Protein AF-A0A9D1LRJ9-F1 (afdb_monomer_lite)

Organism: NCBI:txid2840814

Secondary structure (DSSP, 8-state):
--------TT-TT--HHHHHHHHHHHH--SEEEEETTEEEEE--STTHHHHHHHHTT---TT-EEEEEEE-HHHHHHHHHHT-SEEEEEEEEHHHHHHHHHTT-EEEEEEEES-EEPTTSSSB-HHHHHTTT---HHHHHHHHHHHHHHHHHHHHHTT--S--------------------------------------------EE-SS-EE---

InterPro domains:
  IPR015067 Protein of unknown function DUF1893, TM1506-like [PF08973] (22-144)
  IPR016193 Cytidine deaminase-like [SSF53927] (19-144)
  IPR037081 Hypothetical protein TM1506 [G3DSA:3.40.140.30] (3-150)

pLDDT: mean 75.87, std 25.18, range [27.84, 98.38]

Radius of gyration: 22.66 Å; chains: 1; bounding box: 78×52×38 Å

Structure (mmCIF, N/CA/C/O backbone):
data_AF-A0A9D1LRJ9-F1
#
_entry.id   AF-A0A9D1LRJ9-F1
#
loop_
_atom_site.group_PDB
_atom_site.id
_atom_site.type_symbol
_atom_site.label_atom_id
_atom_site.label_alt_id
_atom_site.label_comp_id
_atom_site.label_asym_id
_atom_site.label_entity_id
_atom_site.label_seq_id
_atom_site.pdbx_PDB_ins_code
_atom_site.Cartn_x
_atom_site.Cartn_y
_atom_site.Cartn_z
_atom_site.occupancy
_atom_site.B_iso_or_equiv
_atom_site.auth_seq_id
_atom_site.auth_comp_id
_atom_site.auth_asym_id
_atom_site.auth_atom_id
_atom_site.pdbx_PDB_model_num
ATOM 1 N N . MET A 1 1 ? 27.558 23.851 1.249 1.00 35.62 1 MET A N 1
ATOM 2 C CA . MET A 1 1 ? 26.722 23.858 0.032 1.00 35.62 1 MET A CA 1
ATOM 3 C C . MET A 1 1 ? 26.212 22.444 -0.170 1.00 35.62 1 MET A C 1
ATOM 5 O O . MET A 1 1 ? 27.028 21.555 -0.372 1.00 35.62 1 MET A O 1
ATOM 9 N N . ALA A 1 2 ? 24.913 22.205 0.025 1.00 38.75 2 ALA A N 1
ATOM 10 C CA . ALA A 1 2 ? 24.330 20.884 -0.187 1.00 38.75 2 ALA A CA 1
ATOM 11 C C . ALA A 1 2 ? 24.296 20.622 -1.694 1.00 38.75 2 ALA A C 1
ATOM 13 O O . ALA A 1 2 ? 23.591 21.303 -2.435 1.00 38.75 2 ALA A O 1
ATOM 14 N N . ASN A 1 3 ? 25.126 19.689 -2.146 1.00 36.91 3 ASN A N 1
ATOM 15 C CA . ASN A 1 3 ? 25.170 19.268 -3.532 1.00 36.91 3 ASN A CA 1
ATOM 16 C C . ASN A 1 3 ? 23.943 18.378 -3.772 1.00 36.91 3 ASN A C 1
ATOM 18 O O . ASN A 1 3 ? 23.995 17.166 -3.577 1.00 36.91 3 ASN A O 1
ATOM 22 N N . THR A 1 4 ? 22.800 18.984 -4.090 1.00 45.00 4 THR A N 1
ATOM 23 C CA . THR A 1 4 ? 21.597 18.239 -4.460 1.00 45.00 4 THR A CA 1
ATOM 24 C C . THR A 1 4 ? 21.812 17.698 -5.866 1.00 45.00 4 THR A C 1
ATOM 26 O O . THR A 1 4 ? 21.449 18.332 -6.855 1.00 45.00 4 THR A O 1
ATOM 29 N N . VAL A 1 5 ? 22.431 16.522 -5.962 1.00 46.78 5 VAL A N 1
ATOM 30 C CA . VAL A 1 5 ? 22.299 15.680 -7.151 1.00 46.78 5 VAL A CA 1
ATOM 31 C C . VAL A 1 5 ? 20.802 15.481 -7.364 1.00 46.78 5 VAL A C 1
ATOM 33 O O . VAL A 1 5 ? 20.134 14.778 -6.607 1.00 46.78 5 VAL A O 1
ATOM 36 N N . LYS A 1 6 ? 20.238 16.176 -8.355 1.00 50.69 6 LYS A N 1
ATOM 37 C CA . LYS A 1 6 ? 18.931 15.829 -8.898 1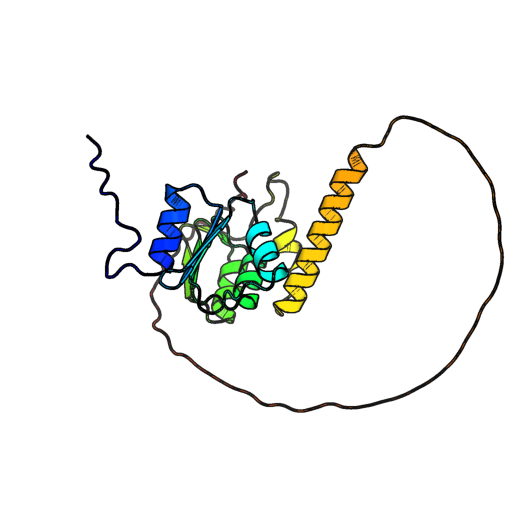.00 50.69 6 LYS A CA 1
ATOM 38 C C . LYS A 1 6 ? 19.120 14.460 -9.540 1.00 50.69 6 LYS A C 1
ATOM 40 O O . LYS A 1 6 ? 19.549 14.386 -10.684 1.00 50.69 6 LYS A O 1
ATOM 45 N N . GLU A 1 7 ? 18.906 13.390 -8.774 1.00 59.12 7 GLU A N 1
ATOM 46 C CA . GLU A 1 7 ? 18.765 12.061 -9.361 1.00 59.12 7 GLU A CA 1
ATOM 47 C C . GLU A 1 7 ? 17.649 12.157 -10.398 1.00 59.12 7 GLU A C 1
ATOM 49 O O . GLU A 1 7 ? 16.508 12.482 -10.062 1.00 59.12 7 GLU A O 1
ATOM 54 N N . ASP A 1 8 ? 18.021 11.968 -11.659 1.00 62.31 8 ASP A N 1
ATOM 55 C CA . ASP A 1 8 ? 17.083 11.870 -12.759 1.00 62.31 8 ASP A CA 1
ATOM 56 C C . ASP A 1 8 ? 16.221 10.628 -12.516 1.00 62.31 8 ASP A C 1
ATOM 58 O O . ASP A 1 8 ? 16.710 9.496 -12.507 1.00 62.31 8 ASP A O 1
ATOM 62 N N . LEU A 1 9 ? 14.931 10.850 -12.268 1.00 63.53 9 LEU A N 1
ATOM 63 C CA . LEU A 1 9 ? 13.958 9.794 -12.002 1.00 63.53 9 LEU A CA 1
ATOM 64 C C . LEU A 1 9 ? 13.763 8.871 -13.218 1.00 63.53 9 LEU A C 1
ATOM 66 O O . LEU A 1 9 ? 13.179 7.802 -13.078 1.00 63.53 9 LEU A O 1
ATOM 70 N N . SER A 1 10 ? 14.287 9.239 -14.389 1.00 62.22 10 SER A N 1
ATOM 71 C CA . SER A 1 10 ? 14.317 8.430 -15.611 1.00 62.22 10 SER A CA 1
ATOM 72 C C . SER A 1 10 ? 15.696 7.830 -15.935 1.00 62.22 10 SER A C 1
ATOM 74 O O . SER A 1 10 ? 15.877 7.248 -17.004 1.00 62.22 10 SER A O 1
ATOM 76 N N . ALA A 1 11 ? 16.665 7.905 -15.012 1.00 62.41 11 ALA A N 1
ATOM 77 C CA . ALA A 1 11 ? 18.017 7.400 -15.241 1.00 62.41 11 ALA A CA 1
ATOM 78 C C . ALA A 1 11 ? 18.053 5.881 -15.539 1.00 62.41 11 ALA A C 1
ATOM 80 O O . ALA A 1 11 ? 17.357 5.095 -14.878 1.00 62.41 11 ALA A O 1
ATOM 81 N N . PRO A 1 12 ? 18.910 5.431 -16.480 1.00 62.75 12 PRO A N 1
ATOM 82 C CA . PRO A 1 12 ? 19.076 4.013 -16.783 1.00 62.75 12 PRO A CA 1
ATOM 83 C C . PRO A 1 12 ? 19.549 3.241 -15.541 1.00 62.75 12 PRO A C 1
ATOM 85 O O . PRO A 1 12 ? 20.520 3.620 -14.889 1.00 62.75 12 PRO A O 1
ATOM 88 N N . GLY A 1 13 ? 18.844 2.155 -15.206 1.00 74.75 13 GLY A N 1
ATOM 89 C CA . GLY A 1 13 ? 19.116 1.323 -14.025 1.00 74.75 13 GLY A CA 1
ATOM 90 C C . GLY A 1 13 ? 18.300 1.667 -12.769 1.00 74.75 13 GLY A C 1
ATOM 91 O O . GLY A 1 13 ? 18.453 0.997 -11.749 1.00 74.75 13 GLY A O 1
ATOM 92 N N . MET A 1 14 ? 17.415 2.670 -12.814 1.00 85.81 14 MET A N 1
ATOM 93 C CA . MET A 1 14 ? 16.461 2.927 -11.730 1.00 85.81 14 MET A CA 1
ATOM 94 C C . MET A 1 14 ? 15.332 1.885 -11.728 1.00 85.81 14 MET A C 1
ATOM 96 O O . MET A 1 14 ? 14.626 1.731 -12.722 1.00 85.81 14 MET A O 1
ATOM 100 N N . THR A 1 15 ? 15.131 1.194 -10.601 1.00 92.88 15 THR A N 1
ATOM 101 C CA . THR A 1 15 ? 13.988 0.287 -10.415 1.00 92.88 15 THR A CA 1
ATOM 102 C C . THR A 1 15 ? 12.704 1.068 -10.125 1.00 92.88 15 THR A C 1
ATOM 104 O O . THR A 1 15 ? 12.748 2.146 -9.525 1.00 92.88 15 THR A O 1
ATOM 107 N N . ASP A 1 16 ? 11.549 0.509 -10.502 1.00 95.38 16 ASP A N 1
ATOM 108 C CA . ASP A 1 16 ? 10.244 1.152 -10.283 1.00 95.38 16 ASP A CA 1
ATOM 109 C C . ASP A 1 16 ? 9.992 1.456 -8.793 1.00 95.38 16 ASP A C 1
ATOM 111 O O . ASP A 1 16 ? 9.548 2.553 -8.459 1.00 95.38 16 ASP A O 1
ATOM 115 N N . VAL A 1 17 ? 10.330 0.532 -7.883 1.00 94.31 17 VAL A N 1
ATOM 116 C CA . VAL A 1 17 ? 10.159 0.734 -6.431 1.00 94.31 17 VAL A CA 1
ATOM 117 C C . VAL A 1 17 ? 11.055 1.848 -5.890 1.00 94.31 17 VAL A C 1
ATOM 119 O O . VAL A 1 17 ? 10.615 2.656 -5.073 1.00 94.31 17 VAL A O 1
ATOM 122 N N . ARG A 1 18 ? 12.298 1.956 -6.381 1.00 93.25 18 ARG A N 1
ATOM 123 C CA . ARG A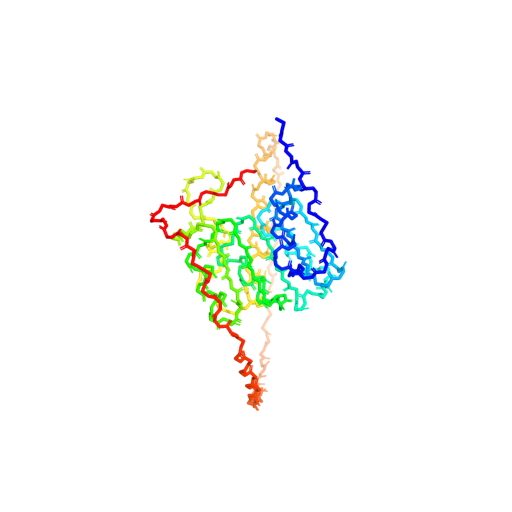 1 18 ? 13.214 3.032 -5.986 1.00 93.25 18 ARG A CA 1
ATOM 124 C C . ARG A 1 18 ? 12.690 4.375 -6.476 1.00 93.25 18 ARG A C 1
ATOM 126 O O . ARG A 1 18 ? 12.724 5.343 -5.724 1.00 93.25 18 ARG A O 1
ATOM 133 N N . ARG A 1 19 ? 12.167 4.428 -7.702 1.00 93.88 19 ARG A N 1
ATOM 134 C CA . ARG A 1 19 ? 11.523 5.629 -8.240 1.00 93.88 19 ARG A CA 1
ATOM 135 C C . ARG A 1 19 ? 10.311 6.036 -7.407 1.00 93.88 19 ARG A C 1
ATOM 137 O O . ARG A 1 19 ? 10.219 7.192 -7.012 1.00 93.88 19 ARG A O 1
ATOM 144 N N . ALA A 1 20 ? 9.419 5.088 -7.108 1.00 94.88 20 ALA A N 1
ATOM 145 C CA . ALA A 1 20 ? 8.227 5.333 -6.298 1.00 94.88 20 ALA A CA 1
ATOM 146 C C . ALA A 1 20 ? 8.596 5.867 -4.905 1.00 94.88 20 ALA A C 1
ATOM 148 O O . ALA A 1 20 ? 8.026 6.853 -4.448 1.00 94.88 20 ALA A O 1
ATOM 149 N N . ARG A 1 21 ? 9.611 5.274 -4.264 1.00 93.94 21 ARG A N 1
ATOM 150 C CA . ARG A 1 21 ? 10.134 5.735 -2.975 1.00 93.94 21 ARG A CA 1
ATOM 151 C C . ARG A 1 21 ? 10.694 7.157 -3.036 1.00 93.94 21 ARG A C 1
ATOM 153 O O . ARG A 1 21 ? 10.387 7.958 -2.161 1.00 93.94 21 ARG A O 1
ATOM 160 N N . LEU A 1 22 ? 11.501 7.478 -4.049 1.00 92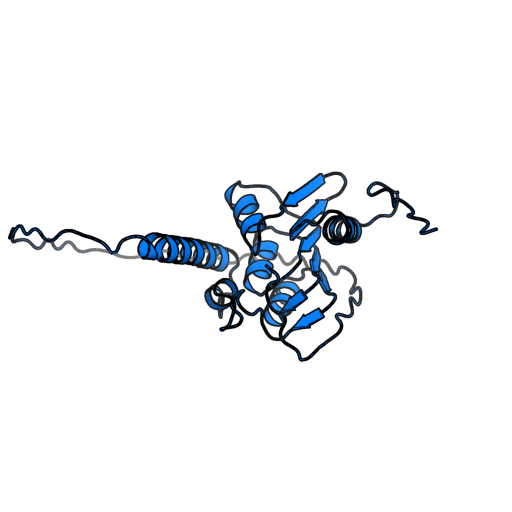.06 22 LEU A N 1
ATOM 161 C CA . LEU A 1 22 ? 12.071 8.821 -4.200 1.00 92.06 22 LEU A CA 1
ATOM 162 C C . LEU A 1 22 ? 10.980 9.881 -4.377 1.00 92.06 22 LEU A C 1
ATOM 164 O O . LEU A 1 22 ? 11.059 10.931 -3.748 1.00 92.06 22 LEU A O 1
ATOM 168 N N . LEU A 1 23 ? 9.962 9.594 -5.191 1.00 92.31 23 LEU A N 1
ATOM 169 C CA . LEU A 1 23 ? 8.800 10.468 -5.379 1.00 92.31 23 LEU A CA 1
ATOM 170 C C . LEU A 1 23 ? 8.016 10.653 -4.068 1.00 92.31 23 LEU A C 1
ATOM 172 O O . LEU A 1 23 ? 7.648 11.771 -3.719 1.00 92.31 23 LEU A O 1
ATOM 176 N N . LEU A 1 24 ? 7.819 9.577 -3.300 1.00 92.50 24 LEU A N 1
ATOM 177 C CA . LEU A 1 24 ? 7.159 9.630 -1.993 1.00 92.50 24 LEU A CA 1
ATOM 178 C C . LEU A 1 24 ? 7.922 10.525 -0.994 1.00 92.50 24 LEU A C 1
ATOM 180 O O . LEU A 1 24 ? 7.320 11.352 -0.314 1.00 92.50 24 LEU A O 1
ATOM 184 N N . GLU A 1 25 ? 9.244 10.361 -0.898 1.00 87.62 25 GLU A N 1
ATOM 185 C CA . GLU A 1 25 ? 10.081 11.065 0.084 1.00 87.62 25 GLU A CA 1
ATOM 186 C C . GLU A 1 25 ? 10.370 12.526 -0.301 1.00 87.62 25 GLU A C 1
ATOM 188 O O . GLU A 1 25 ? 10.513 13.373 0.582 1.00 87.62 25 GLU A O 1
ATOM 193 N N . ARG A 1 26 ? 10.487 12.833 -1.600 1.00 86.56 26 ARG A N 1
ATOM 194 C CA . ARG A 1 26 ? 10.908 14.162 -2.080 1.00 86.56 26 ARG A CA 1
ATOM 195 C C . ARG A 1 26 ? 9.744 15.086 -2.400 1.00 86.56 26 ARG A C 1
ATOM 197 O O . ARG A 1 26 ? 9.844 16.277 -2.109 1.00 86.56 26 ARG A O 1
ATOM 204 N N . ASP A 1 27 ? 8.672 14.545 -2.973 1.00 80.25 27 ASP A N 1
ATOM 205 C CA . ASP A 1 27 ? 7.588 15.350 -3.545 1.00 80.25 27 ASP A CA 1
ATOM 206 C C . ASP A 1 27 ? 6.355 15.408 -2.627 1.00 80.25 27 ASP A C 1
ATOM 208 O O . ASP A 1 27 ? 5.370 16.072 -2.935 1.00 80.25 27 ASP A O 1
ATOM 212 N N . GLY A 1 28 ? 6.425 14.768 -1.452 1.00 79.44 28 GLY A N 1
ATOM 213 C CA . GLY A 1 28 ? 5.411 14.872 -0.399 1.00 79.44 28 GLY A CA 1
ATOM 214 C C . GLY A 1 28 ? 4.168 14.004 -0.610 1.00 79.44 28 GLY A C 1
ATOM 215 O O . GLY A 1 28 ? 3.246 14.070 0.210 1.00 79.44 28 GLY A O 1
ATOM 216 N N . HIS A 1 29 ? 4.161 13.164 -1.648 1.00 89.25 29 HIS A N 1
ATOM 217 C CA . HIS A 1 29 ? 3.075 12.233 -1.940 1.00 89.25 29 HIS A CA 1
ATOM 218 C C . HIS A 1 29 ? 2.787 11.277 -0.770 1.00 89.25 29 HIS A C 1
ATOM 220 O O . HIS A 1 29 ? 3.636 11.018 0.094 1.00 89.25 29 HIS A O 1
ATOM 226 N N . THR A 1 30 ? 1.565 10.745 -0.719 1.00 89.12 30 THR A N 1
ATOM 227 C CA . THR A 1 30 ? 1.167 9.729 0.272 1.00 89.12 30 THR A CA 1
ATOM 228 C C . THR A 1 30 ? 1.182 8.326 -0.316 1.00 89.12 30 THR A C 1
ATOM 230 O O . THR A 1 30 ? 1.478 7.380 0.411 1.00 89.12 30 THR A O 1
ATOM 233 N N . CYS A 1 31 ? 0.924 8.197 -1.620 1.00 94.88 31 CYS A N 1
ATOM 234 C CA . CYS A 1 31 ? 0.951 6.938 -2.355 1.00 94.88 31 CYS A CA 1
ATOM 235 C C . CYS A 1 31 ? 1.465 7.173 -3.781 1.00 94.88 31 CYS A C 1
ATOM 237 O O . CYS A 1 31 ? 0.978 8.063 -4.481 1.00 94.88 31 CYS A O 1
ATOM 239 N N . VAL A 1 32 ? 2.435 6.371 -4.220 1.00 96.94 32 VAL A N 1
ATOM 240 C CA . VAL A 1 32 ? 3.034 6.436 -5.558 1.00 96.94 32 VAL A CA 1
ATOM 241 C C . VAL A 1 32 ? 3.136 5.033 -6.144 1.00 96.94 32 VAL A C 1
ATOM 243 O O . VAL A 1 32 ? 3.626 4.123 -5.484 1.00 96.94 32 VAL A O 1
ATOM 246 N N . LEU A 1 33 ? 2.728 4.848 -7.397 1.00 97.38 33 LEU A N 1
ATOM 247 C CA . LEU A 1 33 ? 2.884 3.607 -8.149 1.00 97.38 33 LEU A CA 1
ATOM 248 C C . LEU A 1 33 ? 3.661 3.867 -9.437 1.00 97.38 33 LEU A C 1
ATOM 250 O O . LEU A 1 33 ? 3.283 4.725 -10.233 1.00 97.38 33 LEU A O 1
ATOM 254 N N . CYS A 1 34 ? 4.704 3.077 -9.674 1.00 96.88 34 CYS A N 1
ATOM 255 C CA . CYS A 1 34 ? 5.562 3.171 -10.852 1.00 96.88 34 CYS A CA 1
ATOM 256 C C . CYS A 1 34 ? 5.569 1.858 -11.646 1.00 96.88 34 CYS A C 1
ATOM 258 O O . CYS A 1 34 ? 5.617 0.768 -11.069 1.00 96.88 34 CYS A O 1
ATOM 260 N N . ARG A 1 35 ? 5.558 1.963 -12.979 1.00 95.38 35 ARG A N 1
ATOM 261 C CA . ARG A 1 35 ? 5.807 0.841 -13.895 1.00 95.38 35 ARG A CA 1
ATOM 262 C C . ARG A 1 35 ? 6.387 1.338 -15.213 1.00 95.38 35 ARG A C 1
ATOM 264 O O . ARG A 1 35 ? 5.644 1.853 -16.054 1.00 95.38 35 ARG A O 1
ATOM 271 N N . GLY A 1 36 ? 7.688 1.141 -15.427 1.00 90.25 36 GLY A N 1
ATOM 272 C CA . GLY A 1 36 ? 8.363 1.722 -16.589 1.00 90.25 36 GLY A CA 1
ATOM 273 C C . GLY A 1 36 ? 8.154 3.234 -16.574 1.00 90.25 36 GLY A C 1
ATOM 274 O O . GLY A 1 36 ? 8.353 3.856 -15.541 1.00 90.25 36 GLY A O 1
ATOM 275 N N . ASP A 1 37 ? 7.667 3.831 -17.655 1.00 88.44 37 ASP A N 1
ATOM 276 C CA . ASP A 1 37 ? 7.459 5.289 -17.718 1.00 88.44 37 ASP A CA 1
ATOM 277 C C . ASP A 1 37 ? 6.143 5.771 -17.083 1.00 88.44 37 ASP A C 1
ATOM 279 O O . ASP A 1 37 ? 5.877 6.971 -17.027 1.00 88.44 37 ASP A O 1
ATOM 283 N N . LYS A 1 38 ? 5.294 4.855 -16.599 1.00 93.81 38 LYS A N 1
ATOM 284 C CA . LYS A 1 38 ? 4.015 5.211 -15.974 1.00 93.81 38 LYS A CA 1
ATOM 285 C C . LYS A 1 38 ? 4.197 5.495 -14.492 1.00 93.81 38 LYS A C 1
ATOM 287 O O . LYS A 1 38 ? 4.770 4.678 -13.771 1.00 93.81 38 LYS A O 1
ATOM 292 N N . VAL A 1 39 ? 3.624 6.610 -14.048 1.00 94.81 39 VAL A N 1
ATOM 293 C CA . VAL A 1 39 ? 3.575 7.021 -12.644 1.00 94.81 39 VAL A CA 1
ATOM 294 C C . VAL A 1 39 ? 2.145 7.419 -12.293 1.00 94.81 39 VAL A C 1
ATOM 296 O O . VAL A 1 39 ? 1.538 8.233 -12.988 1.00 94.81 39 VAL A O 1
ATOM 299 N N . TYR A 1 40 ? 1.625 6.858 -11.205 1.00 95.62 40 TYR A N 1
ATOM 300 C CA . TYR A 1 40 ? 0.428 7.340 -10.524 1.00 95.62 40 TYR A CA 1
ATOM 301 C C . TYR A 1 40 ? 0.837 7.832 -9.143 1.00 95.62 40 TYR A C 1
ATOM 303 O O . TYR A 1 40 ? 1.500 7.103 -8.416 1.00 95.62 40 TYR A O 1
ATOM 311 N N . ALA A 1 41 ? 0.453 9.050 -8.784 1.00 93.75 41 ALA A N 1
ATOM 312 C CA . ALA A 1 41 ? 0.716 9.616 -7.471 1.00 93.75 41 ALA A CA 1
ATOM 313 C C . ALA A 1 41 ? -0.552 10.274 -6.932 1.00 93.75 41 ALA A C 1
ATOM 315 O O . ALA A 1 41 ? -1.371 10.785 -7.700 1.00 93.75 41 ALA A O 1
ATOM 316 N N . ASP A 1 42 ? -0.717 10.229 -5.618 1.00 92.94 42 ASP A N 1
ATOM 317 C CA . ASP A 1 42 ? -1.829 10.843 -4.908 1.00 92.94 42 ASP A CA 1
ATOM 318 C C . ASP A 1 42 ? -1.347 11.330 -3.535 1.00 92.94 42 ASP A C 1
ATOM 320 O O . ASP A 1 42 ? -0.449 10.733 -2.932 1.00 92.94 42 ASP A O 1
ATOM 324 N N . ASP A 1 43 ? -1.966 12.407 -3.054 1.00 92.25 43 ASP A N 1
ATOM 325 C CA . ASP A 1 43 ? -1.633 13.080 -1.792 1.00 92.25 43 ASP A CA 1
ATOM 326 C C . ASP A 1 43 ? -2.696 12.849 -0.711 1.00 92.25 43 ASP A C 1
ATOM 328 O O . ASP A 1 43 ? -2.568 13.303 0.429 1.00 92.25 43 ASP A O 1
ATOM 332 N N . ARG A 1 44 ? -3.795 12.162 -1.048 1.00 90.81 44 ARG A N 1
ATOM 333 C CA . ARG A 1 44 ? -4.869 11.876 -0.097 1.00 90.81 44 ARG A CA 1
ATOM 334 C C . ARG A 1 44 ? -4.381 10.906 0.970 1.00 90.81 44 ARG A C 1
ATOM 336 O O . ARG A 1 44 ? -3.679 9.936 0.700 1.00 90.81 44 ARG A O 1
ATOM 343 N N . ALA A 1 45 ? -4.798 11.148 2.205 1.00 85.75 45 ALA A N 1
ATOM 344 C CA . ALA A 1 45 ? -4.359 10.357 3.342 1.00 85.75 45 ALA A CA 1
ATOM 345 C C . ALA A 1 45 ? -4.946 8.933 3.364 1.00 85.75 45 ALA A C 1
ATOM 347 O O . ALA A 1 45 ? -6.075 8.676 2.928 1.00 85.75 45 ALA A O 1
ATOM 348 N N . GLY A 1 46 ? -4.193 8.026 3.989 1.00 86.62 46 GLY A N 1
ATOM 349 C CA . GLY A 1 46 ? -4.599 6.646 4.225 1.00 86.62 46 GLY A CA 1
ATOM 350 C C . GLY A 1 46 ? -4.820 5.879 2.923 1.00 86.62 46 GLY A C 1
ATOM 351 O O . GLY A 1 46 ? -4.085 6.025 1.962 1.00 86.62 46 GLY A O 1
ATOM 352 N N . ILE A 1 47 ? -5.870 5.066 2.890 1.00 92.31 47 ILE A N 1
ATOM 353 C CA . ILE A 1 47 ? -6.171 4.159 1.771 1.00 92.31 47 ILE A CA 1
ATOM 354 C C . ILE A 1 47 ? -6.939 4.815 0.608 1.00 92.31 47 ILE A C 1
ATOM 356 O O . ILE A 1 47 ? -7.302 4.140 -0.357 1.00 92.31 47 ILE A O 1
ATOM 360 N N . ALA A 1 48 ? -7.261 6.109 0.712 1.00 92.81 48 ALA A N 1
ATOM 361 C CA . ALA A 1 48 ? -8.081 6.808 -0.275 1.00 92.81 48 ALA A CA 1
ATOM 362 C C . ALA A 1 48 ? -7.507 6.771 -1.709 1.00 92.81 48 ALA A C 1
ATOM 364 O O . ALA A 1 48 ? -8.311 6.576 -2.627 1.00 92.81 48 ALA A O 1
ATOM 365 N N . PRO A 1 49 ? -6.177 6.888 -1.927 1.00 93.56 49 PRO A N 1
ATOM 366 C CA . PRO A 1 49 ? -5.575 6.716 -3.250 1.00 93.56 49 PRO A CA 1
ATOM 367 C C . PRO A 1 49 ? -5.944 5.379 -3.895 1.00 93.56 49 PRO A C 1
ATOM 369 O O . PRO A 1 49 ? -6.557 5.343 -4.961 1.00 93.56 49 PRO A O 1
ATOM 372 N N . MET A 1 50 ? -5.673 4.273 -3.195 1.00 96.69 50 MET A N 1
ATOM 373 C CA . MET A 1 50 ? -5.909 2.923 -3.709 1.00 96.69 50 MET A CA 1
ATOM 374 C C . MET A 1 50 ? -7.391 2.629 -3.936 1.00 96.69 50 MET A C 1
ATOM 376 O O . MET A 1 50 ? -7.750 2.053 -4.962 1.00 96.69 50 MET A O 1
ATOM 380 N N . MET A 1 51 ? -8.273 3.084 -3.040 1.00 96.62 51 MET A N 1
ATOM 381 C CA . MET A 1 51 ? -9.720 2.976 -3.257 1.00 96.62 51 MET A CA 1
ATOM 382 C C . MET A 1 51 ? -10.164 3.715 -4.523 1.00 96.62 51 MET A C 1
ATOM 384 O O . MET A 1 51 ? -11.015 3.213 -5.257 1.00 96.62 51 MET A O 1
ATOM 388 N N . GLY A 1 52 ? -9.578 4.889 -4.785 1.00 95.19 52 GLY A N 1
ATOM 389 C CA . GLY A 1 52 ? -9.837 5.677 -5.985 1.00 95.19 52 GLY A CA 1
ATOM 390 C C . GLY A 1 52 ? -9.370 4.981 -7.260 1.00 95.19 52 GLY A C 1
ATOM 391 O O . GLY A 1 52 ? -10.155 4.857 -8.195 1.00 95.19 52 GLY A O 1
ATOM 392 N N . PHE A 1 53 ? -8.129 4.488 -7.292 1.00 95.94 53 PHE A N 1
ATOM 393 C CA . PHE A 1 53 ? -7.592 3.802 -8.471 1.00 95.94 53 PHE A CA 1
ATOM 394 C C . PHE A 1 53 ? -8.365 2.523 -8.804 1.00 95.94 53 PHE A C 1
ATOM 396 O O . PHE A 1 53 ? -8.759 2.331 -9.954 1.00 95.94 53 PHE A O 1
ATOM 403 N N . ILE A 1 54 ? -8.643 1.686 -7.799 1.00 96.31 54 ILE A N 1
ATOM 404 C CA . ILE A 1 54 ? -9.404 0.443 -7.984 1.00 96.31 54 ILE A CA 1
ATOM 405 C C . ILE A 1 54 ? -10.843 0.758 -8.410 1.00 96.31 54 ILE A C 1
ATOM 407 O O . ILE A 1 54 ? -11.343 0.169 -9.365 1.00 96.31 54 ILE A O 1
ATOM 411 N N . GLY A 1 55 ? -11.500 1.721 -7.753 1.00 95.00 55 GLY A N 1
ATOM 412 C CA . GLY A 1 55 ? -12.875 2.112 -8.081 1.00 95.00 55 GLY A CA 1
ATOM 413 C C . GLY A 1 55 ? -13.025 2.721 -9.479 1.00 95.00 55 GLY A C 1
ATOM 414 O O . GLY A 1 55 ? -14.060 2.547 -10.115 1.00 95.00 55 GLY A O 1
ATOM 415 N N . ALA A 1 56 ? -11.986 3.392 -9.982 1.00 95.50 56 ALA A N 1
ATOM 416 C CA . ALA A 1 56 ? -11.937 3.915 -11.346 1.00 95.50 56 ALA A CA 1
ATOM 417 C C . ALA A 1 56 ? -11.544 2.857 -12.398 1.00 95.50 56 ALA A C 1
ATOM 419 O O . ALA A 1 56 ? -11.491 3.177 -13.585 1.00 95.50 56 ALA A O 1
ATOM 420 N N . GLY A 1 57 ? -11.255 1.616 -11.991 1.00 94.69 57 GLY A N 1
ATOM 421 C CA . GLY A 1 57 ? -10.853 0.540 -12.899 1.00 94.69 57 GLY A CA 1
ATOM 422 C C . GLY A 1 57 ? -9.456 0.724 -13.500 1.00 94.69 57 GLY A C 1
ATOM 423 O O . GLY A 1 57 ? -9.194 0.236 -14.599 1.00 94.69 57 GLY A O 1
ATOM 424 N N . VAL A 1 58 ? -8.560 1.443 -12.817 1.00 95.56 58 VAL A N 1
ATOM 425 C CA . VAL A 1 58 ? -7.175 1.624 -13.275 1.00 95.56 58 VAL A CA 1
ATOM 426 C C . VAL A 1 58 ? -6.432 0.290 -13.189 1.00 95.56 58 VAL A C 1
ATOM 428 O O . VAL A 1 58 ? -6.393 -0.344 -12.136 1.00 95.56 58 VAL A O 1
ATOM 431 N N . ASP A 1 59 ? -5.806 -0.130 -14.291 1.00 96.12 59 ASP A N 1
ATOM 432 C CA . ASP A 1 59 ? -4.985 -1.343 -14.314 1.00 96.12 59 ASP A CA 1
ATOM 433 C C . ASP A 1 59 ? -3.620 -1.096 -13.657 1.00 96.12 59 ASP A C 1
ATOM 435 O O . ASP A 1 59 ? -2.697 -0.551 -14.269 1.00 96.12 59 ASP A O 1
ATOM 439 N N . LEU A 1 60 ? -3.506 -1.521 -12.400 1.00 97.19 60 LEU A N 1
ATOM 440 C CA . LEU A 1 60 ? -2.300 -1.412 -11.579 1.00 97.19 60 LEU A CA 1
ATOM 441 C C . LEU A 1 60 ? -1.468 -2.705 -11.552 1.00 97.19 60 LEU A C 1
ATOM 443 O O . LEU A 1 60 ? -0.477 -2.790 -10.819 1.00 97.19 60 LEU A O 1
ATOM 447 N N . ARG A 1 61 ? -1.815 -3.708 -12.371 1.00 97.94 61 ARG A N 1
ATOM 448 C CA . ARG A 1 61 ? -1.105 -4.991 -12.367 1.00 97.94 61 ARG A CA 1
ATOM 449 C C . ARG A 1 61 ? 0.362 -4.801 -12.735 1.00 97.94 61 ARG A C 1
ATOM 451 O O . ARG A 1 61 ? 0.705 -4.153 -13.730 1.00 97.94 61 ARG A O 1
ATOM 458 N N . GLY A 1 62 ? 1.240 -5.396 -11.939 1.00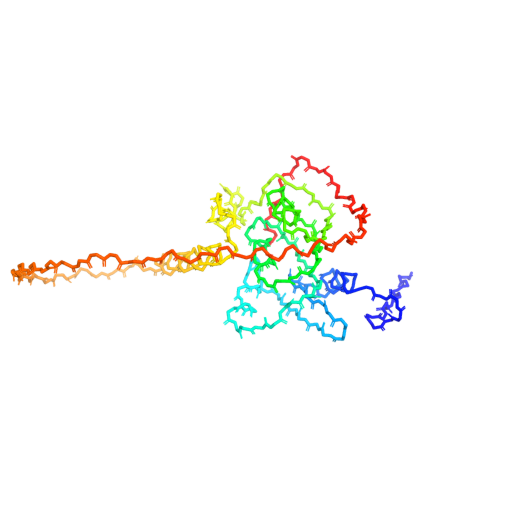 96.75 62 GLY A N 1
ATOM 459 C CA . GLY A 1 62 ? 2.684 -5.354 -12.128 1.00 96.75 62 GLY A CA 1
ATOM 460 C C . GLY A 1 62 ? 3.333 -4.007 -11.812 1.00 96.75 62 GLY A C 1
ATOM 461 O O . GLY A 1 62 ? 4.496 -3.834 -12.167 1.00 96.75 62 GLY A O 1
ATOM 462 N N . PHE A 1 63 ? 2.637 -3.053 -11.192 1.00 98.19 63 PHE A N 1
ATOM 463 C CA . PHE A 1 63 ? 3.272 -1.838 -10.669 1.00 98.19 63 PHE A CA 1
ATOM 464 C C . PHE A 1 63 ? 4.078 -2.141 -9.402 1.00 98.19 63 PHE A C 1
ATOM 466 O O . PHE A 1 63 ? 3.762 -3.091 -8.686 1.00 98.19 63 PHE A O 1
ATOM 473 N N . SER A 1 64 ? 5.100 -1.330 -9.127 1.00 98.12 64 SER A N 1
ATOM 474 C CA . SER A 1 64 ? 5.716 -1.225 -7.800 1.00 98.12 64 SER A CA 1
ATOM 475 C C . SER A 1 64 ? 5.129 -0.008 -7.084 1.00 98.12 64 SER A C 1
ATOM 477 O O . SER A 1 64 ? 5.020 1.058 -7.690 1.00 98.12 64 SER A O 1
ATOM 479 N N . ALA A 1 65 ? 4.761 -0.153 -5.815 1.00 97.94 65 ALA A N 1
ATOM 480 C CA . ALA A 1 65 ? 4.153 0.901 -5.013 1.00 97.94 65 ALA A CA 1
ATOM 481 C C . ALA A 1 65 ? 5.095 1.399 -3.909 1.00 97.94 65 ALA A C 1
ATOM 483 O O . ALA A 1 65 ? 5.903 0.643 -3.373 1.00 97.94 65 ALA A O 1
ATOM 484 N N . ALA A 1 66 ? 4.959 2.668 -3.547 1.00 96.81 66 ALA A N 1
ATOM 485 C CA . ALA A 1 66 ? 5.510 3.268 -2.346 1.00 96.81 66 ALA A CA 1
ATOM 486 C C . ALA A 1 66 ? 4.387 4.009 -1.618 1.00 96.81 66 ALA A C 1
ATOM 488 O O . ALA A 1 66 ? 3.702 4.835 -2.218 1.00 96.81 66 ALA A O 1
ATOM 489 N N . ASP A 1 67 ? 4.201 3.723 -0.336 1.00 95.81 67 ASP A N 1
ATOM 490 C CA . ASP A 1 67 ? 3.173 4.357 0.493 1.00 95.81 67 ASP A CA 1
ATOM 491 C C . ASP A 1 67 ? 3.777 4.787 1.831 1.00 95.81 67 ASP A C 1
ATOM 493 O O . ASP A 1 67 ? 4.731 4.185 2.329 1.00 95.81 67 ASP A O 1
ATOM 497 N N . ARG A 1 68 ? 3.251 5.841 2.447 1.00 93.12 68 ARG A N 1
ATOM 498 C CA . ARG A 1 68 ? 3.735 6.267 3.761 1.00 93.12 68 ARG A CA 1
ATOM 499 C C . ARG A 1 68 ? 3.457 5.200 4.818 1.00 93.12 68 ARG A C 1
ATOM 501 O O . ARG A 1 68 ? 4.335 4.924 5.637 1.00 93.12 68 ARG A O 1
ATOM 508 N N . ILE A 1 69 ? 2.257 4.612 4.810 1.00 93.88 69 ILE A N 1
ATOM 509 C CA . ILE A 1 69 ? 1.807 3.698 5.868 1.00 93.88 69 ILE A CA 1
ATOM 510 C C . ILE A 1 69 ? 1.034 2.521 5.286 1.00 93.88 69 ILE A C 1
ATOM 512 O O . ILE A 1 69 ? -0.099 2.666 4.830 1.00 93.88 69 ILE A O 1
ATOM 516 N N . VAL A 1 70 ? 1.601 1.324 5.419 1.00 96.00 70 VAL A N 1
ATOM 517 C CA . VAL A 1 70 ? 0.990 0.078 4.951 1.00 96.00 70 VAL A CA 1
ATOM 518 C C . VAL A 1 70 ? 0.558 -0.776 6.136 1.00 96.00 70 VAL A C 1
ATOM 520 O O . VAL A 1 70 ? 1.350 -1.480 6.759 1.00 96.00 70 VAL A O 1
ATOM 523 N N . GLY A 1 71 ? -0.736 -0.710 6.445 1.00 95.69 71 GLY A N 1
ATOM 524 C CA . GLY A 1 71 ? -1.403 -1.671 7.326 1.00 95.69 71 GLY A CA 1
ATOM 525 C C . GLY A 1 71 ? -2.024 -2.832 6.550 1.00 95.69 71 GLY A C 1
ATOM 526 O O . GLY A 1 71 ? -2.044 -2.824 5.315 1.00 95.69 71 GLY A O 1
ATOM 527 N N . ARG A 1 72 ? -2.638 -3.782 7.263 1.00 96.56 72 ARG A N 1
ATOM 528 C CA . ARG A 1 72 ? -3.311 -4.947 6.651 1.00 96.56 72 ARG A CA 1
ATOM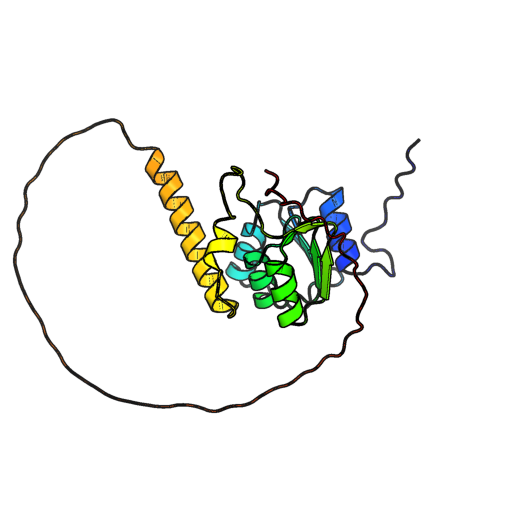 529 C C . ARG A 1 72 ? -4.321 -4.565 5.559 1.00 96.56 72 ARG A C 1
ATOM 531 O O . ARG A 1 72 ? -4.374 -5.193 4.508 1.00 96.56 72 ARG A O 1
ATOM 538 N N . ALA A 1 73 ? -5.094 -3.501 5.782 1.00 96.69 73 ALA A N 1
ATOM 539 C CA . ALA A 1 73 ? -6.078 -3.016 4.812 1.00 96.69 73 ALA A CA 1
ATOM 540 C C . ALA A 1 73 ? -5.430 -2.532 3.507 1.00 96.69 73 ALA A C 1
ATOM 542 O O . ALA A 1 73 ? -5.874 -2.911 2.430 1.00 96.69 73 ALA A O 1
ATOM 543 N N . ALA A 1 74 ? -4.366 -1.729 3.598 1.00 97.19 74 ALA A N 1
ATOM 544 C CA . ALA A 1 74 ? -3.642 -1.248 2.423 1.00 97.19 74 ALA A CA 1
ATOM 545 C C . ALA A 1 74 ? -2.970 -2.408 1.671 1.00 97.19 74 ALA A C 1
ATOM 547 O O . ALA A 1 74 ? -3.061 -2.473 0.449 1.00 97.19 74 ALA A O 1
ATOM 548 N N . ALA A 1 75 ? -2.380 -3.363 2.399 1.00 98.00 75 ALA A N 1
ATOM 549 C CA . ALA A 1 75 ? -1.791 -4.565 1.816 1.00 98.00 75 ALA A CA 1
ATOM 550 C C . ALA A 1 75 ? -2.808 -5.358 0.976 1.00 98.00 75 ALA A C 1
ATOM 552 O O . ALA A 1 75 ? -2.533 -5.662 -0.180 1.00 98.00 75 ALA A O 1
ATOM 553 N N . LEU A 1 76 ? -4.016 -5.602 1.498 1.00 98.38 76 LEU A N 1
ATOM 554 C CA . LEU A 1 76 ? -5.082 -6.288 0.753 1.00 98.38 76 LEU A CA 1
ATOM 555 C C . LEU A 1 76 ? -5.516 -5.514 -0.503 1.00 98.38 76 LEU A C 1
ATOM 557 O O . LEU A 1 76 ? -5.820 -6.127 -1.525 1.00 98.38 76 LEU A O 1
ATOM 561 N N . LEU A 1 77 ? -5.502 -4.177 -0.471 1.00 98.38 77 LEU A N 1
ATOM 562 C CA . LEU A 1 77 ? -5.769 -3.364 -1.662 1.00 98.38 77 LEU A CA 1
ATOM 563 C C . LEU A 1 77 ? -4.653 -3.488 -2.710 1.00 98.38 77 LEU A C 1
ATOM 565 O O . LEU A 1 77 ? -4.955 -3.567 -3.898 1.00 98.38 77 LEU A O 1
ATOM 569 N N . PHE A 1 78 ? -3.381 -3.542 -2.301 1.00 98.38 78 PHE A N 1
ATOM 570 C CA . PHE A 1 78 ? -2.266 -3.786 -3.224 1.00 98.38 78 PHE A CA 1
ATOM 571 C C . PHE A 1 78 ? -2.328 -5.181 -3.849 1.00 98.38 78 PHE A C 1
ATOM 573 O O . PHE A 1 78 ? -2.099 -5.315 -5.053 1.00 98.38 78 PHE A O 1
ATOM 580 N N . VAL A 1 79 ? -2.705 -6.192 -3.060 1.00 98.31 79 VAL A N 1
ATOM 581 C CA . VAL A 1 79 ? -2.962 -7.551 -3.554 1.00 98.31 79 VAL A CA 1
ATOM 582 C C . VAL A 1 79 ? -4.080 -7.539 -4.591 1.00 98.31 79 VAL A C 1
ATOM 584 O O . VAL A 1 79 ? -3.883 -8.029 -5.701 1.00 98.31 79 VAL A O 1
ATOM 587 N N . LEU A 1 80 ? -5.227 -6.930 -4.272 1.00 98.12 80 LEU A N 1
ATOM 588 C CA . LEU A 1 80 ? -6.356 -6.825 -5.201 1.00 98.12 80 LEU A CA 1
ATOM 589 C C . LEU A 1 80 ? -5.961 -6.119 -6.508 1.00 98.12 80 LEU A C 1
ATOM 591 O O . LEU A 1 80 ? -6.384 -6.521 -7.589 1.00 98.12 80 LEU A O 1
ATOM 595 N N . ALA A 1 81 ? -5.133 -5.080 -6.409 1.00 97.62 81 ALA A N 1
ATOM 596 C CA . ALA A 1 81 ? -4.639 -4.310 -7.544 1.00 97.62 81 ALA A CA 1
ATOM 597 C C . ALA A 1 81 ? -3.591 -5.058 -8.398 1.00 97.62 81 ALA A C 1
ATOM 599 O O . ALA A 1 81 ? -3.276 -4.617 -9.505 1.00 97.62 81 ALA A O 1
ATOM 600 N N . GLY A 1 82 ? -3.043 -6.176 -7.909 1.00 97.44 82 GLY A N 1
ATOM 601 C CA . GLY A 1 82 ? -2.005 -6.947 -8.592 1.00 97.44 82 GLY A CA 1
ATOM 602 C C . GLY A 1 82 ? -0.641 -6.251 -8.623 1.00 97.44 82 GLY A C 1
ATOM 603 O O . GLY A 1 82 ? 0.117 -6.428 -9.581 1.00 97.44 82 GLY A O 1
ATOM 604 N N . VAL A 1 83 ? -0.336 -5.434 -7.613 1.00 98.00 83 VAL A N 1
ATOM 605 C CA . VAL A 1 83 ? 0.983 -4.807 -7.432 1.00 98.00 83 VAL A CA 1
ATOM 606 C C . VAL A 1 83 ? 2.029 -5.891 -7.157 1.00 98.00 83 VAL A C 1
ATOM 608 O O . VAL A 1 83 ? 1.761 -6.854 -6.447 1.00 98.00 83 VAL A O 1
ATOM 611 N N . ARG A 1 84 ? 3.226 -5.751 -7.737 1.00 97.50 84 ARG A N 1
ATOM 612 C CA . ARG A 1 84 ? 4.289 -6.770 -7.630 1.00 97.50 84 ARG A CA 1
ATOM 613 C C . ARG A 1 84 ? 5.245 -6.541 -6.462 1.00 97.50 84 ARG A C 1
ATOM 615 O O . ARG A 1 84 ? 5.909 -7.474 -6.023 1.00 97.50 84 ARG A O 1
ATOM 622 N N . GLU A 1 85 ? 5.358 -5.295 -6.009 1.00 97.25 85 GLU A N 1
ATOM 623 C CA . GLU A 1 85 ? 6.318 -4.898 -4.985 1.00 97.25 85 GLU A CA 1
ATOM 624 C C . GLU A 1 85 ? 5.844 -3.651 -4.234 1.00 97.25 85 GLU A C 1
ATOM 626 O O . GLU A 1 85 ? 5.319 -2.730 -4.860 1.00 97.25 85 GLU A O 1
ATOM 631 N N . VAL A 1 86 ? 6.044 -3.598 -2.915 1.00 98.06 86 VAL A N 1
ATOM 632 C CA . VAL A 1 86 ? 5.611 -2.484 -2.057 1.00 98.06 86 VAL A CA 1
ATOM 633 C C . VAL A 1 86 ? 6.752 -2.003 -1.159 1.00 98.06 86 VAL A C 1
ATOM 635 O O . VAL A 1 86 ? 7.322 -2.764 -0.383 1.00 98.06 86 VAL A O 1
ATOM 638 N N . TYR A 1 87 ? 7.046 -0.708 -1.198 1.00 97.12 87 TYR A N 1
ATOM 639 C CA . TYR A 1 87 ? 7.826 -0.023 -0.173 1.00 97.12 87 TYR A CA 1
ATOM 640 C C . TYR A 1 87 ? 6.904 0.760 0.763 1.00 97.12 87 TYR A C 1
ATOM 642 O O . TYR A 1 87 ? 5.913 1.346 0.322 1.00 97.12 87 TYR A O 1
ATOM 650 N N . SER A 1 88 ? 7.259 0.838 2.046 1.00 95.44 88 SER A N 1
ATOM 651 C CA . SER A 1 88 ? 6.627 1.804 2.942 1.00 95.44 88 SER A CA 1
ATOM 652 C C . SER A 1 88 ? 7.563 2.423 3.972 1.00 95.44 88 SER A C 1
ATOM 654 O O . SER A 1 88 ? 8.528 1.802 4.417 1.00 95.44 88 SER A O 1
ATOM 656 N N . ALA A 1 89 ? 7.269 3.648 4.407 1.00 92.75 89 ALA A N 1
ATOM 657 C CA . ALA A 1 89 ? 7.991 4.218 5.545 1.00 92.75 89 ALA A CA 1
ATOM 658 C C . ALA A 1 89 ? 7.636 3.471 6.847 1.00 92.75 89 ALA A C 1
ATOM 660 O O . ALA A 1 89 ? 8.517 3.154 7.651 1.00 92.75 89 ALA A O 1
ATOM 661 N N . VAL A 1 90 ? 6.356 3.136 7.019 1.00 93.31 90 VAL A N 1
ATOM 662 C CA . VAL A 1 90 ? 5.825 2.386 8.161 1.00 93.31 90 VAL A CA 1
ATOM 663 C C . VAL A 1 90 ? 4.972 1.224 7.665 1.00 93.31 90 VAL A C 1
ATOM 665 O O . VAL A 1 90 ? 4.026 1.432 6.908 1.00 93.31 90 VAL A O 1
ATOM 668 N N . MET A 1 91 ? 5.241 0.020 8.165 1.00 95.62 91 MET A N 1
ATOM 669 C CA . MET A 1 91 ? 4.438 -1.173 7.898 1.00 95.62 91 MET A CA 1
ATOM 670 C C . MET A 1 91 ? 3.945 -1.797 9.206 1.00 95.62 91 MET A C 1
ATOM 672 O O . MET A 1 91 ? 4.676 -1.799 10.201 1.00 95.62 91 MET A O 1
ATOM 676 N N . SER A 1 92 ? 2.722 -2.335 9.236 1.00 94.94 92 SER A N 1
ATOM 677 C CA . SER A 1 92 ? 2.300 -3.219 10.334 1.00 94.94 92 SER A CA 1
ATOM 678 C C . SER A 1 92 ? 2.693 -4.668 10.056 1.00 94.94 92 SER A C 1
ATOM 680 O O . SER A 1 92 ? 2.760 -5.075 8.896 1.00 94.94 92 SER A O 1
ATOM 682 N N . LYS A 1 93 ? 2.887 -5.477 11.103 1.00 94.44 93 LYS A N 1
ATOM 683 C CA . LYS A 1 93 ? 3.105 -6.927 10.971 1.00 94.44 93 LYS A CA 1
ATOM 684 C C . LYS A 1 93 ? 1.992 -7.587 10.164 1.00 94.44 93 LYS A C 1
ATOM 686 O O . LYS A 1 93 ? 2.277 -8.292 9.208 1.00 94.44 93 LYS A O 1
ATOM 691 N N . GLY A 1 94 ? 0.734 -7.246 10.453 1.00 94.94 94 GLY A N 1
ATOM 692 C CA . GLY A 1 94 ? -0.409 -7.743 9.683 1.00 94.94 94 GLY A CA 1
ATOM 693 C C . GLY A 1 94 ? -0.405 -7.305 8.211 1.00 94.94 94 GLY A C 1
ATOM 694 O O . GLY A 1 94 ? -0.948 -8.012 7.366 1.00 94.94 94 GLY A O 1
ATOM 695 N N . GLY A 1 95 ? 0.192 -6.154 7.887 1.00 95.88 95 GLY A N 1
ATOM 696 C CA . GLY A 1 95 ? 0.449 -5.728 6.509 1.00 95.88 95 GLY A CA 1
ATOM 697 C C . GLY A 1 95 ? 1.522 -6.577 5.829 1.00 95.88 95 GLY A C 1
ATOM 698 O O . GLY A 1 95 ? 1.285 -7.076 4.731 1.00 95.88 95 GLY A O 1
ATOM 699 N N . ALA A 1 96 ? 2.661 -6.777 6.495 1.00 96.19 96 ALA A N 1
ATOM 700 C CA . ALA A 1 96 ? 3.754 -7.613 5.999 1.00 96.19 96 ALA A CA 1
ATOM 701 C C . ALA A 1 96 ? 3.301 -9.065 5.763 1.00 96.19 96 ALA A C 1
ATOM 703 O O . ALA A 1 96 ? 3.524 -9.600 4.682 1.00 96.19 96 ALA A O 1
ATOM 704 N N . GLU A 1 97 ? 2.573 -9.655 6.716 1.00 96.12 97 GLU A N 1
ATOM 705 C CA . GLU A 1 97 ? 2.015 -11.012 6.622 1.00 96.12 97 GLU A CA 1
ATOM 706 C C . GLU A 1 97 ? 1.116 -11.190 5.395 1.00 96.12 97 GLU A C 1
ATOM 708 O O . GLU A 1 97 ? 1.220 -12.194 4.694 1.00 96.12 97 GLU A O 1
ATOM 713 N N . VAL A 1 98 ? 0.248 -10.214 5.098 1.00 97.44 98 VAL A N 1
ATOM 714 C CA . VAL A 1 98 ? -0.591 -10.258 3.891 1.00 97.44 98 VAL A CA 1
ATOM 715 C C . VAL A 1 98 ? 0.272 -10.209 2.633 1.00 97.44 98 VAL A C 1
ATOM 717 O O . VAL A 1 98 ? 0.068 -11.009 1.724 1.00 97.44 98 VAL A O 1
ATOM 720 N N . LEU A 1 99 ? 1.238 -9.291 2.557 1.00 97.50 99 LEU A N 1
ATOM 721 C CA . LEU A 1 99 ? 2.097 -9.181 1.374 1.00 97.50 99 LEU A CA 1
ATOM 722 C C . LEU A 1 99 ? 2.913 -10.463 1.158 1.00 97.50 99 LEU A C 1
ATOM 724 O O . LEU A 1 99 ? 2.979 -10.955 0.034 1.00 97.50 99 LEU A O 1
ATOM 728 N N . GLU A 1 100 ? 3.461 -11.041 2.227 1.00 96.56 100 GLU A N 1
ATOM 729 C CA . GLU A 1 100 ? 4.203 -12.302 2.188 1.00 96.56 100 GLU A CA 1
ATOM 730 C C . GLU A 1 100 ? 3.321 -13.478 1.752 1.00 96.56 100 GLU A C 1
ATOM 732 O O . GLU A 1 100 ? 3.686 -14.205 0.826 1.00 96.56 100 GLU A O 1
ATOM 737 N N . ALA A 1 101 ? 2.133 -13.628 2.346 1.00 96.50 101 ALA A N 1
ATOM 738 C CA . ALA A 1 101 ? 1.192 -14.699 2.011 1.00 96.50 101 ALA A CA 1
ATOM 739 C C . ALA A 1 101 ? 0.745 -14.665 0.538 1.00 96.50 101 ALA A C 1
ATOM 741 O O . ALA A 1 101 ? 0.435 -15.706 -0.041 1.00 96.50 101 ALA A O 1
ATOM 742 N N . HIS A 1 102 ? 0.746 -13.482 -0.079 1.00 96.94 102 HIS A N 1
ATOM 743 C CA . HIS A 1 102 ? 0.406 -13.285 -1.488 1.00 96.94 102 HIS A CA 1
ATOM 744 C C . HIS A 1 102 ? 1.625 -13.187 -2.421 1.00 96.94 102 HIS A C 1
ATOM 746 O O . HIS A 1 102 ? 1.457 -12.930 -3.614 1.00 96.94 102 HIS A O 1
ATOM 752 N N . GLY A 1 103 ? 2.843 -13.408 -1.916 1.00 96.25 103 GLY A N 1
ATOM 753 C CA . GLY A 1 103 ? 4.065 -13.404 -2.725 1.00 96.25 103 GLY A CA 1
ATOM 754 C C . GLY A 1 103 ? 4.450 -12.028 -3.277 1.00 96.25 103 GLY A C 1
ATOM 755 O O . GLY A 1 103 ? 5.130 -11.945 -4.300 1.00 96.25 103 GLY A O 1
ATOM 756 N N . ILE A 1 104 ? 4.015 -10.948 -2.626 1.00 97.06 104 ILE A N 1
ATOM 757 C CA . ILE A 1 104 ? 4.377 -9.579 -2.991 1.00 97.06 104 ILE A CA 1
ATOM 758 C C . ILE A 1 104 ? 5.675 -9.208 -2.276 1.00 97.06 104 ILE A C 1
ATOM 760 O O . ILE A 1 104 ? 5.756 -9.204 -1.043 1.00 97.06 104 ILE A O 1
ATOM 764 N N . ALA A 1 105 ? 6.694 -8.863 -3.065 1.00 96.38 105 ALA A N 1
ATOM 765 C CA . ALA A 1 105 ? 7.955 -8.368 -2.531 1.00 96.38 105 ALA A CA 1
ATOM 766 C C . ALA A 1 105 ? 7.702 -7.084 -1.736 1.00 96.38 105 ALA A C 1
ATOM 768 O O . ALA A 1 105 ? 6.972 -6.199 -2.184 1.00 96.38 105 ALA A O 1
ATOM 769 N N . HIS A 1 106 ? 8.276 -6.965 -0.545 1.00 96.19 106 HIS A N 1
ATOM 770 C CA . HIS A 1 106 ? 7.999 -5.811 0.291 1.00 96.19 106 HIS A CA 1
ATOM 771 C C . HIS A 1 106 ? 9.202 -5.375 1.107 1.00 96.19 106 HIS A C 1
ATOM 773 O O . HIS A 1 106 ? 10.099 -6.155 1.412 1.00 96.19 106 HIS A O 1
ATOM 779 N N . SER A 1 107 ? 9.223 -4.088 1.432 1.00 95.00 107 SER A N 1
ATOM 780 C CA . SER A 1 107 ? 10.275 -3.468 2.224 1.00 95.00 107 SER A CA 1
ATOM 781 C C . SER A 1 107 ? 9.704 -2.326 3.054 1.00 95.00 107 SER A C 1
ATOM 783 O O . SER A 1 107 ? 8.749 -1.656 2.647 1.00 95.00 107 SER A O 1
ATOM 785 N N . CYS A 1 108 ? 10.284 -2.082 4.227 1.00 94.31 108 CYS A N 1
ATOM 786 C CA . CYS A 1 108 ? 9.900 -0.934 5.032 1.00 94.31 108 CYS A CA 1
ATOM 787 C C . CYS A 1 108 ? 11.052 -0.303 5.802 1.00 94.31 108 CYS A C 1
ATOM 789 O O . CYS A 1 108 ? 12.071 -0.937 6.062 1.00 94.31 108 CYS A O 1
ATOM 791 N N . THR A 1 109 ? 10.887 0.967 6.178 1.00 92.38 109 THR A N 1
ATOM 792 C CA . THR A 1 109 ? 11.827 1.620 7.101 1.00 92.38 109 THR A CA 1
ATOM 793 C C . THR A 1 109 ? 11.559 1.206 8.547 1.00 92.38 109 THR A C 1
ATOM 795 O O . THR A 1 109 ? 12.511 0.969 9.290 1.00 92.38 109 THR A O 1
ATOM 798 N N . THR A 1 110 ? 10.287 1.132 8.950 1.00 91.81 110 THR A N 1
ATOM 799 C CA . THR A 1 110 ? 9.872 0.771 10.314 1.00 91.81 110 THR A CA 1
ATOM 800 C C . THR A 1 110 ? 8.767 -0.279 10.275 1.00 91.81 110 THR A C 1
ATOM 802 O O . THR A 1 110 ? 7.731 -0.051 9.650 1.00 91.81 110 THR A O 1
ATOM 805 N N . LEU A 1 111 ? 8.973 -1.395 10.979 1.00 92.12 111 LEU A N 1
ATOM 806 C CA . LEU A 1 111 ? 7.939 -2.400 11.224 1.00 92.12 111 LEU A CA 1
ATOM 807 C C . LEU A 1 111 ? 7.287 -2.129 12.576 1.00 92.12 111 LEU A C 1
ATOM 809 O O . LEU A 1 111 ? 7.975 -1.785 13.533 1.00 92.12 111 LEU A O 1
ATOM 813 N N . THR A 1 112 ? 5.972 -2.287 12.655 1.00 90.00 112 THR A N 1
ATOM 814 C CA . THR A 1 112 ? 5.182 -2.023 13.862 1.00 90.00 112 THR A CA 1
ATOM 815 C C . THR A 1 112 ? 4.150 -3.114 14.088 1.00 90.00 112 THR A C 1
ATOM 817 O O . THR A 1 112 ? 3.763 -3.808 13.156 1.00 90.00 112 THR A O 1
ATOM 820 N N . GLU A 1 113 ? 3.659 -3.271 15.316 1.00 89.44 113 GLU A N 1
ATOM 821 C CA . GLU A 1 113 ? 2.654 -4.302 15.603 1.00 89.44 113 GLU A CA 1
ATOM 822 C C . GLU A 1 113 ? 1.334 -4.033 14.860 1.00 89.44 113 GLU A C 1
ATOM 824 O O . GLU A 1 113 ? 0.772 -4.922 14.225 1.00 89.44 113 GLU A O 1
ATOM 829 N N . ARG A 1 114 ? 0.835 -2.790 14.923 1.00 87.12 114 ARG A N 1
ATOM 830 C CA . ARG A 1 114 ? -0.449 -2.360 14.341 1.00 87.12 114 ARG A CA 1
ATOM 831 C C . ARG A 1 114 ? -0.392 -0.881 13.968 1.00 87.12 114 ARG A C 1
ATOM 833 O O . ARG A 1 114 ? 0.320 -0.114 14.618 1.00 87.12 114 ARG A O 1
ATOM 840 N N . ILE A 1 115 ? -1.210 -0.472 13.001 1.00 88.25 115 ILE A N 1
ATOM 841 C CA . ILE A 1 115 ? -1.427 0.933 12.661 1.00 88.25 115 ILE A CA 1
ATOM 842 C C . ILE A 1 115 ? -2.470 1.530 13.610 1.00 88.25 115 ILE A C 1
ATOM 844 O O . ILE A 1 115 ? -3.607 1.059 13.727 1.00 88.25 115 ILE A O 1
ATOM 848 N N . ILE A 1 116 ? -2.083 2.604 14.292 1.00 84.81 116 ILE A N 1
ATOM 849 C CA . ILE A 1 116 ? -2.949 3.337 15.220 1.00 84.81 116 ILE A CA 1
ATOM 850 C C . ILE A 1 116 ? -3.691 4.444 14.467 1.00 84.81 116 ILE A C 1
ATOM 852 O O . ILE A 1 116 ? -3.169 5.041 13.523 1.00 84.81 116 ILE A O 1
ATOM 856 N N . ASN A 1 117 ? -4.934 4.703 14.869 1.00 84.25 117 ASN A N 1
ATOM 857 C CA . ASN A 1 117 ? -5.747 5.769 14.305 1.00 84.25 117 ASN A CA 1
ATOM 858 C C . ASN A 1 117 ? -5.098 7.149 14.515 1.00 84.25 117 ASN A C 1
ATOM 860 O O . ASN A 1 117 ? -4.258 7.352 15.391 1.00 84.25 117 ASN A O 1
ATOM 864 N N . ARG A 1 118 ? -5.527 8.126 13.714 1.00 78.44 118 ARG A N 1
ATOM 865 C CA . ARG A 1 118 ? -4.989 9.494 13.746 1.00 78.44 118 ARG A CA 1
ATOM 866 C C . ARG A 1 118 ? -5.132 10.185 15.107 1.00 78.44 118 ARG A C 1
ATOM 868 O O . ARG A 1 118 ? -4.324 11.039 15.444 1.00 78.44 118 ARG A O 1
ATOM 875 N N . THR A 1 119 ? -6.149 9.826 15.888 1.00 78.50 119 THR A N 1
ATOM 876 C CA . THR A 1 119 ? -6.390 10.390 17.224 1.00 78.50 119 THR A CA 1
ATOM 877 C C . THR A 1 119 ? -5.561 9.717 18.322 1.00 78.50 119 THR A C 1
ATOM 879 O O . THR A 1 119 ? -5.635 10.143 19.469 1.00 78.50 119 THR A O 1
ATOM 882 N N . GLY A 1 120 ? -4.797 8.665 18.011 1.00 82.25 120 GLY A N 1
ATOM 883 C CA . GLY A 1 120 ? -4.013 7.906 18.989 1.00 82.25 120 GLY A CA 1
ATOM 884 C C . GLY A 1 120 ? -4.852 7.111 19.996 1.00 82.25 120 GLY A C 1
ATOM 885 O O . GLY A 1 120 ? -4.323 6.631 20.992 1.00 82.25 120 GLY A O 1
ATOM 886 N N . THR A 1 121 ? -6.161 6.976 19.774 1.00 82.69 121 THR A N 1
ATOM 887 C CA . THR A 1 121 ? -7.110 6.412 20.750 1.00 82.69 121 THR A CA 1
ATOM 888 C C . THR A 1 121 ? -7.367 4.919 20.563 1.00 82.69 121 THR A C 1
ATOM 890 O O . THR A 1 121 ? -8.037 4.302 21.386 1.00 82.69 121 THR A O 1
ATOM 893 N N . GLY A 1 122 ? -6.874 4.325 19.476 1.00 87.06 122 GLY A N 1
ATOM 894 C CA . GLY A 1 122 ? -7.090 2.914 19.175 1.00 87.06 122 GLY A CA 1
ATOM 895 C C . GLY A 1 122 ? -6.594 2.516 17.791 1.00 87.06 122 GLY A C 1
ATOM 896 O O . GLY A 1 122 ? -5.987 3.308 17.076 1.00 87.06 122 GLY A O 1
ATOM 897 N N . ILE A 1 123 ? -6.861 1.270 17.403 1.00 88.12 123 ILE A N 1
ATOM 898 C CA . ILE A 1 123 ? -6.453 0.726 16.100 1.00 88.12 123 ILE A CA 1
ATOM 899 C C . ILE A 1 123 ? -7.136 1.514 14.973 1.00 88.12 123 ILE A C 1
ATOM 901 O O . ILE A 1 123 ? -8.288 1.938 15.105 1.00 88.12 123 ILE A O 1
ATOM 905 N N . CYS A 1 124 ? -6.428 1.708 13.859 1.00 90.19 124 CYS A N 1
ATOM 906 C CA . CYS A 1 124 ? -6.990 2.304 12.654 1.00 90.19 124 CYS A CA 1
ATOM 907 C C . CYS A 1 124 ? -8.305 1.591 12.261 1.00 90.19 124 CYS A C 1
ATOM 909 O O . CYS A 1 124 ? -8.299 0.367 12.098 1.00 90.19 124 CYS A O 1
ATOM 911 N N . PRO A 1 125 ? -9.422 2.318 12.048 1.00 90.00 125 PRO A N 1
ATOM 912 C CA . PRO A 1 125 ? -10.698 1.705 11.674 1.00 90.00 125 PRO A CA 1
ATOM 913 C C . PRO A 1 125 ? -10.615 0.848 10.406 1.00 90.00 125 PRO A C 1
ATOM 915 O O . PRO A 1 125 ? -11.337 -0.135 10.283 1.00 90.00 125 PRO A O 1
ATOM 918 N N . MET A 1 126 ? -9.718 1.202 9.478 1.00 93.75 126 MET A N 1
ATOM 919 C CA . MET A 1 126 ? -9.493 0.426 8.257 1.00 93.75 126 MET A CA 1
ATOM 920 C C . MET A 1 126 ? -8.839 -0.921 8.562 1.00 93.75 126 MET A C 1
ATOM 922 O O . MET A 1 126 ? -9.245 -1.937 8.014 1.00 93.75 126 MET A O 1
ATOM 926 N N . GLU A 1 127 ? -7.860 -0.951 9.467 1.00 90.12 127 GLU A N 1
ATOM 927 C CA . GLU A 1 127 ? -7.185 -2.192 9.854 1.00 90.12 127 GLU A CA 1
ATOM 928 C C . GLU A 1 127 ? -8.095 -3.102 10.693 1.00 90.12 127 GLU A C 1
ATOM 930 O O . GLU A 1 127 ? -8.065 -4.322 10.544 1.00 90.12 127 GLU A O 1
ATOM 935 N N . GLN A 1 128 ? -8.982 -2.520 11.508 1.00 92.81 128 GLN A N 1
ATOM 936 C CA . GLN A 1 128 ? -10.039 -3.275 12.188 1.00 92.81 128 GLN A CA 1
ATOM 937 C C . GLN A 1 128 ? -11.033 -3.898 11.199 1.00 92.81 128 GLN A C 1
ATOM 939 O O . GLN A 1 128 ? -11.390 -5.062 11.358 1.00 92.81 128 GLN A O 1
ATOM 944 N N . ALA A 1 129 ? -11.448 -3.157 10.165 1.00 93.88 129 ALA A N 1
ATOM 945 C CA . ALA A 1 129 ? -12.457 -3.604 9.200 1.00 93.88 129 ALA A CA 1
ATOM 946 C C . ALA A 1 129 ? -12.071 -4.876 8.427 1.00 93.88 129 ALA A C 1
ATOM 948 O O . ALA A 1 129 ? -12.949 -5.585 7.947 1.00 93.88 129 ALA A O 1
ATOM 949 N N . VAL A 1 130 ? -10.773 -5.162 8.312 1.00 95.94 130 VAL A N 1
ATOM 950 C CA . VAL A 1 130 ? -10.240 -6.329 7.588 1.00 95.94 130 VAL A CA 1
ATOM 951 C C . VAL A 1 130 ? -9.645 -7.395 8.508 1.00 95.94 130 VAL A C 1
ATOM 953 O O . VAL A 1 130 ? -8.948 -8.306 8.055 1.00 95.94 130 VAL A O 1
ATOM 956 N N . THR A 1 131 ? -9.874 -7.287 9.817 1.00 92.69 131 THR A N 1
ATOM 957 C CA . THR A 1 131 ? -9.414 -8.303 10.767 1.00 92.69 131 THR A CA 1
ATOM 958 C C . THR A 1 131 ? -10.117 -9.630 10.470 1.00 92.69 131 THR A C 1
ATOM 960 O O . THR A 1 131 ? -11.343 -9.685 10.442 1.00 92.69 131 THR A O 1
ATOM 963 N N . GLY A 1 132 ? -9.340 -10.691 10.232 1.00 91.75 132 GLY A N 1
ATOM 964 C CA . GLY A 1 132 ? -9.863 -12.014 9.868 1.00 91.75 132 GLY A CA 1
ATOM 965 C C . GLY A 1 132 ? -10.394 -12.131 8.434 1.00 91.75 132 GLY A C 1
ATOM 966 O O . GLY A 1 132 ? -11.034 -13.127 8.114 1.00 91.75 132 GLY A O 1
ATOM 967 N N . ILE A 1 133 ? -10.160 -11.130 7.577 1.00 94.69 133 ILE A N 1
ATOM 968 C CA . ILE A 1 133 ? -10.477 -11.197 6.146 1.00 94.69 133 ILE A CA 1
ATOM 969 C C . ILE A 1 133 ? -9.183 -11.440 5.373 1.00 94.69 133 ILE A C 1
ATOM 971 O O . ILE A 1 133 ? -8.254 -10.633 5.473 1.00 94.69 133 ILE A O 1
ATOM 975 N N . ASP A 1 134 ? -9.145 -12.523 4.599 1.00 93.31 134 ASP A N 1
ATOM 976 C CA . ASP A 1 134 ? -8.016 -12.867 3.723 1.00 93.31 134 ASP A CA 1
ATOM 977 C C . ASP A 1 134 ? -8.342 -12.670 2.233 1.00 93.31 134 ASP A C 1
ATOM 979 O O . ASP A 1 134 ? -7.441 -12.429 1.440 1.00 93.31 134 ASP A O 1
ATOM 983 N N . ASP A 1 135 ? -9.622 -12.709 1.835 1.00 96.81 135 ASP A N 1
ATOM 984 C CA . ASP A 1 135 ? -10.020 -12.444 0.446 1.00 96.81 135 ASP A CA 1
ATOM 985 C C . ASP A 1 135 ? -9.917 -10.938 0.114 1.00 96.81 135 ASP A C 1
ATOM 987 O O . ASP A 1 135 ? -10.640 -10.127 0.713 1.00 96.81 135 ASP A O 1
ATOM 991 N N . PRO A 1 136 ? -9.086 -10.529 -0.867 1.00 97.06 136 PRO A N 1
ATOM 992 C CA . PRO A 1 136 ? -8.906 -9.120 -1.219 1.00 97.06 136 PRO A CA 1
ATOM 993 C C . PRO A 1 136 ? -10.191 -8.435 -1.713 1.00 97.06 136 PRO A C 1
ATOM 995 O O . PRO A 1 136 ? -10.404 -7.248 -1.449 1.00 97.06 136 PRO A O 1
ATOM 998 N N . HIS A 1 137 ? -11.091 -9.166 -2.382 1.00 97.12 137 HIS A N 1
ATOM 999 C CA . HIS A 1 137 ? -12.363 -8.606 -2.856 1.00 97.12 137 HIS A CA 1
ATOM 1000 C C . HIS A 1 137 ? -13.335 -8.345 -1.697 1.00 97.12 137 HIS A C 1
ATOM 1002 O O . HIS A 1 137 ? -14.001 -7.305 -1.650 1.00 97.12 137 HIS A O 1
ATOM 1008 N N . ALA A 1 138 ? -13.427 -9.269 -0.739 1.00 97.56 138 ALA A N 1
ATOM 1009 C CA . ALA A 1 138 ? -14.166 -9.080 0.503 1.00 97.56 138 ALA A CA 1
ATOM 1010 C C . ALA A 1 138 ? -13.596 -7.912 1.315 1.00 97.56 138 ALA A C 1
ATOM 1012 O O . ALA A 1 138 ? -14.367 -7.084 1.806 1.00 97.56 138 ALA A O 1
ATOM 1013 N N . ALA A 1 139 ? -12.268 -7.794 1.385 1.00 97.31 139 ALA A N 1
ATOM 1014 C CA . ALA A 1 139 ? -11.595 -6.698 2.068 1.00 97.31 139 ALA A CA 1
ATOM 1015 C C . ALA A 1 139 ? -11.952 -5.337 1.456 1.00 97.31 139 ALA A C 1
ATOM 1017 O O . ALA A 1 139 ? -12.347 -4.430 2.186 1.00 97.31 139 ALA A O 1
ATOM 1018 N N . TYR A 1 140 ? -11.914 -5.205 0.126 1.00 97.56 140 TYR A N 1
ATOM 1019 C CA . TYR A 1 140 ? -12.318 -3.976 -0.566 1.00 97.56 140 TYR A CA 1
ATOM 1020 C C . TYR A 1 140 ? -13.749 -3.548 -0.212 1.00 97.56 140 TYR A C 1
ATOM 1022 O O . TYR A 1 140 ? -13.988 -2.386 0.122 1.00 97.56 140 TYR A O 1
ATOM 1030 N N . LYS A 1 141 ? -14.699 -4.493 -0.206 1.00 97.62 141 LYS A N 1
ATOM 1031 C CA . LYS A 1 141 ? -16.096 -4.224 0.177 1.00 97.62 141 LYS A CA 1
ATOM 1032 C C . LYS A 1 141 ? -16.221 -3.791 1.642 1.00 97.62 141 LYS A C 1
ATOM 1034 O O . LYS A 1 141 ? -16.912 -2.815 1.932 1.00 97.62 141 LYS A O 1
ATOM 1039 N N . ALA A 1 142 ? -15.539 -4.478 2.560 1.00 97.56 142 ALA A N 1
ATOM 1040 C CA . ALA A 1 142 ? -15.551 -4.144 3.988 1.00 97.56 142 ALA A CA 1
ATOM 1041 C C . ALA A 1 142 ? -14.956 -2.752 4.261 1.00 97.56 142 ALA A C 1
ATOM 1043 O O . ALA A 1 142 ? -15.489 -1.971 5.057 1.00 97.56 142 ALA A O 1
ATOM 1044 N N . ILE A 1 143 ? -13.879 -2.416 3.553 1.00 96.69 143 ILE A N 1
ATOM 1045 C CA . ILE A 1 143 ? -13.242 -1.104 3.590 1.00 96.69 143 ILE A CA 1
ATOM 1046 C C . ILE A 1 143 ? -14.193 -0.021 3.061 1.00 96.69 143 ILE A C 1
ATOM 1048 O O . ILE A 1 143 ? -14.385 0.994 3.733 1.00 96.69 143 ILE A O 1
ATOM 1052 N N . ALA A 1 144 ? -14.821 -0.234 1.900 1.00 95.56 144 ALA A N 1
ATOM 1053 C CA . ALA A 1 144 ? -15.769 0.714 1.312 1.00 95.56 144 ALA A CA 1
ATOM 1054 C C . ALA A 1 144 ? -16.934 1.021 2.269 1.00 95.56 144 ALA A C 1
ATOM 1056 O O . ALA A 1 144 ? -17.181 2.187 2.584 1.00 95.56 144 ALA A O 1
ATOM 1057 N N . ALA A 1 145 ? -17.561 -0.018 2.830 1.00 96.06 145 ALA A N 1
ATOM 1058 C CA . ALA A 1 145 ? -18.638 0.127 3.812 1.00 96.06 145 ALA A CA 1
ATOM 1059 C C . ALA A 1 145 ? -18.181 0.879 5.078 1.00 96.06 145 ALA A C 1
ATOM 1061 O O . ALA A 1 145 ? -18.912 1.693 5.648 1.00 96.06 145 ALA A O 1
ATOM 1062 N N . THR A 1 146 ? -16.942 0.647 5.519 1.00 94.75 146 THR A N 1
ATOM 1063 C CA . THR A 1 146 ? -16.360 1.350 6.670 1.00 94.75 146 THR A CA 1
ATOM 1064 C C . THR A 1 146 ? -16.156 2.836 6.374 1.00 94.75 146 THR A C 1
ATOM 1066 O O . THR A 1 146 ? -16.478 3.671 7.220 1.00 94.75 146 THR A O 1
ATOM 1069 N N . LEU A 1 147 ? -15.668 3.190 5.181 1.00 93.00 147 LEU A N 1
ATOM 1070 C CA . LEU A 1 147 ? -15.520 4.587 4.761 1.00 93.00 147 LEU A CA 1
ATOM 1071 C C . LEU A 1 147 ? -16.870 5.312 4.702 1.00 93.00 147 LEU A C 1
ATOM 1073 O O . LEU A 1 147 ? -16.969 6.445 5.173 1.00 93.00 147 LEU A O 1
ATOM 1077 N N . GLU A 1 148 ? -17.910 4.671 4.169 1.00 92.88 148 GLU A N 1
ATOM 1078 C CA . GLU A 1 148 ? -19.271 5.223 4.137 1.00 92.88 148 GLU A CA 1
ATOM 1079 C C . GLU A 1 148 ? -19.815 5.477 5.544 1.00 92.88 148 GLU A C 1
ATOM 1081 O O . GLU A 1 148 ? -20.272 6.583 5.843 1.00 92.88 148 GLU A O 1
ATOM 1086 N N . ARG A 1 149 ? -19.680 4.497 6.446 1.00 93.81 149 ARG A N 1
ATOM 1087 C CA . ARG A 1 149 ? -20.102 4.633 7.845 1.00 93.81 149 ARG A CA 1
ATOM 1088 C C . ARG A 1 149 ? -19.399 5.791 8.552 1.00 93.81 149 ARG A C 1
ATOM 1090 O O . ARG A 1 149 ? -20.056 6.566 9.242 1.00 93.81 149 ARG A O 1
ATOM 1097 N N . LEU A 1 150 ? -18.082 5.924 8.389 1.00 89.94 150 LEU A N 1
ATOM 1098 C CA . LEU A 1 150 ? -17.315 7.005 9.019 1.00 89.94 150 LEU A CA 1
ATOM 1099 C C . LEU A 1 150 ? -17.700 8.383 8.462 1.00 89.94 150 LEU A C 1
ATOM 1101 O O . LEU A 1 150 ? -17.806 9.341 9.226 1.00 89.94 150 LEU A O 1
ATOM 1105 N N . ARG A 1 151 ? -17.969 8.485 7.153 1.00 89.00 151 ARG A N 1
ATOM 1106 C CA . ARG A 1 151 ? -18.472 9.721 6.529 1.00 89.00 151 ARG A CA 1
ATOM 1107 C C . ARG A 1 151 ? -19.850 10.105 7.068 1.00 89.00 151 ARG A C 1
ATOM 1109 O O . ARG A 1 151 ? -20.059 11.266 7.408 1.00 89.00 151 ARG A O 1
ATOM 1116 N N . ALA A 1 152 ? -20.762 9.141 7.200 1.00 88.56 152 ALA A N 1
ATOM 1117 C CA . ALA A 1 152 ? -22.092 9.375 7.761 1.00 88.56 152 ALA A CA 1
ATOM 1118 C C . ALA A 1 152 ? -22.029 9.827 9.232 1.00 88.56 152 ALA A C 1
ATOM 1120 O O . ALA A 1 152 ? -22.732 10.756 9.626 1.00 88.56 152 ALA A O 1
ATOM 1121 N N . GLN A 1 153 ? -21.144 9.225 10.033 1.00 86.38 153 GLN A N 1
ATOM 1122 C CA . GLN A 1 153 ? -20.921 9.616 11.430 1.00 86.38 153 GLN A CA 1
ATOM 1123 C C . GLN A 1 153 ? -20.361 11.040 11.557 1.00 86.38 153 GLN A C 1
ATOM 1125 O O . GLN A 1 153 ? -20.792 11.781 12.437 1.00 86.38 153 GLN A O 1
ATOM 1130 N N . ALA A 1 154 ? -19.453 11.443 10.664 1.00 80.44 154 ALA A N 1
ATOM 1131 C CA . ALA A 1 154 ? -18.928 12.807 10.630 1.00 80.44 154 ALA A CA 1
ATOM 1132 C C . ALA A 1 154 ? -19.990 13.837 10.195 1.00 80.44 154 ALA A C 1
ATOM 1134 O O . ALA A 1 154 ? -20.033 14.937 10.737 1.00 80.44 154 ALA A O 1
ATOM 1135 N N . ALA A 1 155 ? -20.878 13.478 9.259 1.00 74.56 155 ALA A N 1
ATOM 1136 C CA . ALA A 1 155 ? -21.960 14.352 8.799 1.00 74.56 155 ALA A CA 1
ATOM 1137 C C . ALA A 1 155 ? -23.093 14.515 9.834 1.00 74.56 155 ALA A C 1
ATOM 1139 O O . ALA A 1 155 ? -23.685 15.587 9.939 1.00 74.56 155 ALA A O 1
ATOM 1140 N N . GLY A 1 156 ? -23.379 13.479 10.631 1.00 61.03 156 GLY A N 1
ATOM 1141 C CA . GLY A 1 156 ? -24.436 13.495 11.651 1.00 61.03 156 GLY A CA 1
ATOM 1142 C C . GLY A 1 156 ? -24.117 14.301 12.919 1.00 61.03 156 GLY A C 1
ATOM 1143 O O . GLY A 1 156 ? -25.020 14.587 13.699 1.00 61.03 156 GLY A O 1
ATOM 1144 N N . GLN A 1 157 ? -22.860 14.701 13.134 1.00 55.75 157 GLN A N 1
ATOM 1145 C CA . GLN A 1 157 ? -22.434 15.469 14.317 1.00 55.75 157 GLN A CA 1
ATOM 1146 C C . GLN A 1 157 ? -22.587 16.998 14.160 1.00 55.75 157 GLN A C 1
ATOM 1148 O O . GLN A 1 157 ? -22.238 17.742 15.072 1.00 55.75 157 GLN A O 1
ATOM 1153 N N . GLY A 1 158 ? -23.145 17.477 13.039 1.00 46.19 158 GLY A N 1
ATOM 1154 C CA . GLY A 1 158 ? -23.379 18.903 12.761 1.00 46.19 158 GLY A CA 1
ATOM 1155 C C . GLY A 1 158 ? -24.818 19.409 12.952 1.00 46.19 158 GLY A C 1
ATOM 1156 O O . GLY A 1 158 ? -25.090 20.558 12.621 1.00 46.19 158 GLY A O 1
ATOM 1157 N N . GLY A 1 159 ? -25.753 18.588 13.447 1.00 43.06 159 GLY A N 1
ATOM 1158 C CA . GLY A 1 159 ? -27.187 18.910 13.463 1.00 43.06 159 GLY A CA 1
ATOM 1159 C C . GLY A 1 159 ? -27.850 18.755 14.829 1.00 43.06 159 GLY A C 1
ATOM 1160 O O . GLY A 1 159 ? -28.688 17.880 15.005 1.00 43.06 159 GLY A O 1
ATOM 1161 N N . ALA A 1 160 ? -27.502 19.600 15.799 1.00 49.16 160 ALA A N 1
ATOM 1162 C CA . ALA A 1 160 ? -28.267 19.717 17.039 1.00 49.16 160 ALA A CA 1
ATOM 1163 C C . ALA A 1 160 ? -28.424 21.185 17.455 1.00 49.16 160 ALA A C 1
ATOM 1165 O O . ALA A 1 160 ? -27.836 21.615 18.439 1.00 49.16 160 ALA A O 1
ATOM 1166 N N . ILE A 1 161 ? -29.245 21.938 16.712 1.00 49.81 161 ILE A N 1
ATOM 1167 C CA . ILE A 1 161 ? -30.104 22.989 17.277 1.00 49.81 161 ILE A CA 1
ATOM 1168 C C . ILE A 1 161 ? -31.421 23.081 16.486 1.00 49.81 161 ILE A C 1
ATOM 1170 O O . ILE A 1 161 ? -31.428 23.423 15.310 1.00 49.81 161 ILE A O 1
ATOM 1174 N N . GLY A 1 162 ? -32.538 22.838 17.177 1.00 37.97 162 GLY A N 1
ATOM 1175 C CA . GLY A 1 162 ? -33.836 23.441 16.860 1.00 37.97 162 GLY A CA 1
ATOM 1176 C C . GLY A 1 162 ? -34.886 22.556 16.182 1.00 37.97 162 GLY A C 1
ATOM 1177 O O . GLY A 1 162 ? -34.758 22.210 15.016 1.00 37.97 162 GLY A O 1
ATOM 1178 N N . GLY A 1 163 ? -36.001 22.342 16.891 1.00 33.97 163 GLY A N 1
ATOM 1179 C CA . GLY A 1 163 ? -37.324 22.288 16.258 1.00 33.97 163 GLY A CA 1
ATOM 1180 C C . GLY A 1 163 ? -38.145 21.032 16.520 1.00 33.97 163 GLY A C 1
ATOM 1181 O O . GLY A 1 163 ? -38.175 20.123 15.703 1.00 33.97 163 GLY A O 1
ATOM 1182 N N . ALA A 1 164 ? -38.874 21.025 17.635 1.00 42.59 164 ALA A N 1
ATOM 1183 C CA . ALA A 1 164 ? -40.002 20.130 17.854 1.00 42.59 164 ALA A CA 1
ATOM 1184 C C . ALA A 1 164 ? -41.190 20.495 16.939 1.00 42.59 164 ALA A C 1
ATOM 1186 O O . ALA A 1 164 ? -41.596 21.654 16.910 1.00 42.59 164 ALA A O 1
ATOM 1187 N N . ALA A 1 165 ? -41.744 19.494 16.250 1.00 34.59 165 ALA A N 1
ATOM 1188 C CA . ALA A 1 165 ? -43.133 19.342 15.781 1.00 34.59 165 ALA A CA 1
ATOM 1189 C C . ALA A 1 165 ? -43.165 17.971 15.066 1.00 34.59 165 ALA A C 1
ATOM 1191 O O . ALA A 1 165 ? -42.489 17.796 14.061 1.00 34.59 165 ALA A O 1
ATOM 1192 N N . GLY A 1 166 ? -43.688 16.886 15.643 1.00 34.09 166 GLY A N 1
ATOM 1193 C CA . GLY A 1 166 ? -45.111 16.643 15.871 1.00 34.09 166 GLY A CA 1
ATOM 1194 C C . GLY A 1 166 ? -45.780 16.330 14.537 1.00 34.09 166 GLY A C 1
ATOM 1195 O O . GLY A 1 166 ? -45.889 17.280 13.782 1.00 34.09 166 GLY A O 1
ATOM 1196 N N . MET A 1 167 ? -46.161 15.066 14.268 1.00 40.44 167 MET A N 1
ATOM 1197 C CA . MET A 1 167 ? -47.391 14.600 13.580 1.00 40.44 167 MET A CA 1
ATOM 1198 C C . MET A 1 167 ? -47.491 13.069 13.687 1.00 40.44 167 MET A C 1
ATOM 1200 O O . MET A 1 167 ? -46.593 12.337 13.269 1.00 40.44 167 MET A O 1
ATOM 1204 N N . ASP A 1 168 ? -48.605 12.624 14.254 1.00 32.81 168 ASP A N 1
ATOM 1205 C CA . ASP A 1 168 ? -49.053 11.244 14.395 1.00 32.81 168 ASP A CA 1
ATOM 1206 C C . ASP A 1 168 ? -49.515 10.668 13.043 1.00 32.81 168 ASP A C 1
ATOM 1208 O O . ASP A 1 168 ? -50.055 11.393 12.207 1.00 32.81 168 ASP A O 1
ATOM 1212 N N . GLY A 1 169 ? -49.356 9.359 12.823 1.00 35.81 169 GLY A N 1
ATOM 1213 C CA . GLY A 1 169 ? -49.854 8.717 11.603 1.00 35.81 169 GLY A CA 1
ATOM 1214 C C . GLY A 1 169 ? -49.671 7.203 11.573 1.00 35.81 169 GLY A C 1
ATOM 1215 O O . GLY A 1 169 ? -48.615 6.703 11.203 1.00 35.81 169 GLY A O 1
ATOM 1216 N N . ALA A 1 170 ? -50.724 6.486 11.959 1.00 36.88 170 ALA A N 1
ATOM 1217 C CA . ALA A 1 170 ? -50.870 5.039 11.853 1.00 36.88 170 ALA A CA 1
ATOM 1218 C C . ALA A 1 170 ? -51.078 4.570 10.399 1.00 36.88 170 ALA A C 1
ATOM 1220 O O . ALA A 1 170 ? -51.781 5.236 9.642 1.00 36.88 170 ALA A O 1
ATOM 1221 N N . ALA A 1 171 ? -50.574 3.381 10.052 1.00 39.66 171 ALA A N 1
ATOM 1222 C CA . ALA A 1 171 ? -51.195 2.493 9.065 1.00 39.66 171 ALA A CA 1
ATOM 1223 C C . ALA A 1 171 ? -50.717 1.040 9.240 1.00 39.66 171 ALA A C 1
ATOM 1225 O O . ALA A 1 171 ? -49.548 0.766 9.503 1.00 39.66 171 ALA A O 1
ATOM 1226 N N . ASP A 1 172 ? -51.696 0.155 9.110 1.00 31.48 172 ASP A N 1
ATOM 1227 C CA . ASP A 1 172 ? -51.773 -1.278 9.383 1.00 31.48 172 ASP A CA 1
ATOM 1228 C C . ASP A 1 172 ? -51.571 -2.131 8.106 1.00 31.48 172 ASP A C 1
ATOM 1230 O O . ASP A 1 172 ? -51.760 -1.634 6.997 1.00 31.48 172 ASP A O 1
ATOM 1234 N N . GLY A 1 173 ? -51.265 -3.425 8.295 1.00 36.22 173 GLY A N 1
ATOM 1235 C CA . GLY A 1 173 ? -51.441 -4.530 7.333 1.00 36.22 173 GLY A CA 1
ATOM 1236 C C . GLY A 1 173 ? -50.431 -4.626 6.172 1.00 36.22 173 GLY A C 1
ATOM 1237 O O . GLY A 1 173 ? -49.973 -3.634 5.635 1.00 36.22 173 GLY A O 1
ATOM 1238 N N . THR A 1 174 ? -50.041 -5.784 5.631 1.00 41.78 174 THR A N 1
ATOM 1239 C CA . THR A 1 174 ? -50.528 -7.164 5.760 1.00 41.78 174 THR A CA 1
ATOM 1240 C C . THR A 1 174 ? -49.442 -8.118 5.235 1.00 41.78 174 THR A C 1
ATOM 1242 O O . THR A 1 174 ? -48.626 -7.756 4.389 1.00 41.78 174 THR A O 1
ATOM 1245 N N . ALA A 1 175 ? -49.458 -9.353 5.730 1.00 38.47 175 ALA A N 1
ATOM 1246 C CA . ALA A 1 175 ? -48.608 -10.468 5.331 1.00 38.47 175 ALA A CA 1
ATOM 1247 C C . ALA A 1 175 ? -48.774 -10.917 3.861 1.00 38.47 175 ALA A C 1
ATOM 1249 O O . ALA A 1 175 ? -49.877 -10.923 3.321 1.00 38.47 175 ALA A O 1
ATOM 1250 N N . GLY A 1 176 ? -47.689 -11.438 3.278 1.00 38.56 176 GLY A N 1
ATOM 1251 C CA . GLY A 1 176 ? -47.690 -12.219 2.039 1.00 38.56 176 GLY A CA 1
ATOM 1252 C C . GLY A 1 176 ? -46.566 -13.259 2.057 1.00 38.56 176 GLY A C 1
ATOM 1253 O O . GLY A 1 176 ? -45.392 -12.912 2.000 1.00 38.56 176 GLY A O 1
ATOM 1254 N N . LYS A 1 177 ? -46.935 -14.538 2.185 1.00 40.69 177 LYS A N 1
ATOM 1255 C CA . LYS A 1 177 ? -46.055 -15.711 2.057 1.00 40.69 177 LYS A CA 1
ATOM 1256 C C . LYS A 1 177 ? -45.966 -16.126 0.584 1.00 40.69 177 LYS A C 1
ATOM 1258 O O . LYS A 1 177 ? -47.004 -16.198 -0.066 1.00 40.69 177 LYS A O 1
ATOM 1263 N N . SER A 1 178 ? -44.797 -16.568 0.120 1.00 46.81 178 SER A N 1
ATOM 1264 C CA . SER A 1 178 ? -44.702 -17.541 -0.979 1.00 46.81 178 SER A CA 1
ATOM 1265 C C . SER A 1 178 ? -43.387 -18.324 -0.937 1.00 46.81 178 SER A C 1
ATOM 1267 O O . SER A 1 178 ? -42.310 -17.755 -0.786 1.00 46.81 178 SER A O 1
ATOM 1269 N N . SER A 1 179 ? -43.540 -19.643 -1.046 1.00 41.25 179 SER A N 1
ATOM 1270 C CA . SER A 1 179 ? -42.543 -20.714 -1.004 1.00 41.25 179 SER A CA 1
ATOM 1271 C C . SER A 1 179 ? -41.663 -20.857 -2.252 1.00 41.25 179 SER A C 1
ATOM 1273 O O . SER A 1 179 ? -42.094 -20.528 -3.352 1.00 41.25 179 SER A O 1
ATOM 1275 N N . GLY A 1 180 ? -40.549 -21.582 -2.062 1.00 34.78 180 GLY A N 1
ATOM 1276 C CA . GLY A 1 180 ? -39.941 -22.519 -3.028 1.00 34.78 180 GLY A CA 1
ATOM 1277 C C . GLY A 1 180 ? -38.758 -21.956 -3.825 1.00 34.78 180 GLY A C 1
ATOM 1278 O O . GLY A 1 180 ? -38.744 -20.779 -4.139 1.00 34.78 180 GLY A O 1
ATOM 1279 N N . ASN A 1 181 ? -37.736 -22.710 -4.231 1.00 35.53 181 ASN A N 1
ATOM 1280 C CA . ASN A 1 181 ? -37.290 -24.085 -3.987 1.00 35.53 181 ASN A CA 1
ATOM 1281 C C . ASN A 1 181 ? -35.859 -24.212 -4.579 1.00 35.53 181 ASN A C 1
ATOM 1283 O O . ASN A 1 181 ? -35.556 -23.534 -5.550 1.00 35.53 181 ASN A O 1
ATOM 1287 N N . ALA A 1 182 ? -35.064 -25.118 -4.001 1.00 31.78 182 ALA A N 1
ATOM 1288 C CA . ALA A 1 182 ? -34.003 -25.973 -4.562 1.00 31.78 182 ALA A CA 1
ATOM 1289 C C . ALA A 1 182 ? -32.885 -25.463 -5.510 1.00 31.78 182 ALA A C 1
ATOM 1291 O O . ALA A 1 182 ? -33.130 -24.899 -6.565 1.00 31.78 182 ALA A O 1
ATOM 1292 N N . HIS A 1 183 ? -31.670 -25.926 -5.156 1.00 28.94 183 HIS A N 1
ATOM 1293 C CA . HIS A 1 183 ? -30.647 -26.591 -5.994 1.00 28.94 183 HIS A CA 1
ATOM 1294 C C . HIS A 1 183 ? -30.105 -25.855 -7.230 1.00 28.94 183 HIS A C 1
ATOM 1296 O O . HIS A 1 183 ? -30.821 -25.690 -8.204 1.00 28.94 183 HIS A O 1
ATOM 1302 N N . SER A 1 184 ? -28.780 -25.648 -7.288 1.00 32.66 184 SER A N 1
ATOM 1303 C CA . SER A 1 184 ? -27.832 -26.615 -7.891 1.00 32.66 184 SER A CA 1
ATOM 1304 C C . SER A 1 184 ? -26.428 -26.019 -8.122 1.00 32.66 184 SER A C 1
ATOM 1306 O O . SER A 1 184 ? -26.331 -24.852 -8.479 1.00 32.66 184 SER A O 1
ATOM 1308 N N . GLN A 1 185 ? -25.402 -26.887 -8.024 1.00 37.62 185 GLN A N 1
ATOM 1309 C CA . GLN A 1 185 ? -24.078 -26.847 -8.699 1.00 37.62 185 GLN A CA 1
ATOM 1310 C C . GLN A 1 185 ? -23.104 -25.743 -8.228 1.00 37.62 185 GLN A C 1
ATOM 1312 O O . GLN A 1 185 ? -23.363 -24.564 -8.405 1.00 37.62 185 GLN A O 1
ATOM 1317 N N . ALA A 1 186 ? -21.981 -25.995 -7.539 1.00 31.86 186 ALA A N 1
ATOM 1318 C CA . ALA A 1 186 ? -20.908 -26.986 -7.717 1.00 31.86 186 ALA A CA 1
ATOM 1319 C C . ALA A 1 186 ? -20.354 -27.023 -9.152 1.00 31.86 186 ALA A C 1
ATOM 1321 O O . ALA A 1 186 ? -20.889 -27.740 -9.992 1.00 31.86 186 ALA A O 1
ATOM 1322 N N . VAL A 1 187 ? -19.287 -26.244 -9.379 1.00 37.75 187 VAL A N 1
ATOM 1323 C CA . VAL A 1 187 ? -18.302 -26.418 -10.457 1.00 37.75 187 VAL A CA 1
ATOM 1324 C C . VAL A 1 187 ? -16.895 -26.155 -9.897 1.00 37.75 187 VAL A C 1
ATOM 1326 O O . VAL A 1 187 ? -16.546 -25.039 -9.522 1.00 37.75 187 VAL A O 1
ATOM 1329 N N . ASP A 1 188 ? -16.180 -27.252 -9.670 1.00 27.84 188 ASP A N 1
ATOM 1330 C CA . ASP A 1 188 ? -14.870 -27.600 -10.235 1.00 27.84 188 ASP A CA 1
ATOM 1331 C C . ASP A 1 188 ? -13.739 -26.552 -10.267 1.00 27.84 188 ASP A C 1
ATOM 1333 O O . ASP A 1 188 ? -13.671 -25.655 -11.105 1.00 27.84 188 ASP A O 1
ATOM 1337 N N . ASP A 1 189 ? -12.813 -26.757 -9.328 1.00 31.11 189 ASP A N 1
ATOM 1338 C CA . ASP A 1 189 ? -11.382 -27.028 -9.530 1.00 31.11 189 ASP A CA 1
ATOM 1339 C C . ASP A 1 189 ? -10.765 -26.684 -10.899 1.00 31.11 189 ASP A C 1
ATOM 1341 O O . ASP A 1 189 ? -11.048 -27.316 -11.915 1.00 31.11 189 ASP A O 1
ATOM 1345 N N . SER A 1 190 ? -9.810 -25.753 -10.892 1.00 37.66 190 SER A N 1
ATOM 1346 C CA . SER A 1 190 ? -8.597 -25.833 -11.714 1.00 37.66 190 SER A CA 1
ATOM 1347 C C . SER A 1 190 ? -7.550 -24.881 -11.154 1.00 37.66 190 SER A C 1
ATOM 1349 O O . SER A 1 190 ? -7.593 -23.667 -11.364 1.00 37.66 190 SER A O 1
ATOM 1351 N N . GLY A 1 191 ? -6.583 -25.454 -10.443 1.00 34.75 191 GLY A N 1
ATOM 1352 C CA . GLY A 1 191 ? -5.353 -24.774 -10.087 1.00 34.75 191 GLY A CA 1
ATOM 1353 C C . GLY A 1 191 ? -4.608 -24.264 -11.320 1.00 34.75 191 GLY A C 1
ATOM 1354 O O . GLY A 1 191 ? -4.399 -24.981 -12.295 1.00 34.75 191 GLY A O 1
ATOM 1355 N N . MET A 1 192 ? -4.122 -23.034 -11.224 1.00 37.19 192 MET A N 1
ATOM 1356 C CA . MET A 1 192 ? -2.955 -22.592 -11.974 1.00 37.19 192 MET A CA 1
ATOM 1357 C C . MET A 1 192 ? -1.965 -21.994 -10.984 1.00 37.19 192 MET A C 1
ATOM 1359 O O . MET A 1 192 ? -1.906 -20.794 -10.733 1.00 37.19 192 MET A O 1
ATOM 1363 N N . SER A 1 193 ? -1.207 -22.917 -10.395 1.00 37.06 193 SER A N 1
ATOM 1364 C CA . SER A 1 193 ? 0.139 -22.683 -9.891 1.00 37.06 193 SER A CA 1
ATOM 1365 C C . SER A 1 193 ? 0.938 -21.924 -10.951 1.00 37.06 193 SER A C 1
ATOM 1367 O O . SER A 1 193 ? 1.192 -22.448 -12.032 1.00 37.06 193 SER A O 1
ATOM 1369 N N . ASN A 1 194 ? 1.344 -20.701 -10.625 1.00 33.47 194 ASN A N 1
ATOM 1370 C CA . ASN A 1 194 ? 2.542 -20.099 -11.187 1.00 33.47 194 ASN A CA 1
ATOM 1371 C C . ASN A 1 194 ? 3.404 -19.642 -10.015 1.00 33.47 194 ASN A C 1
ATOM 1373 O O . ASN A 1 194 ? 3.347 -18.499 -9.565 1.00 33.47 194 ASN A O 1
ATOM 1377 N N . ALA A 1 195 ? 4.198 -20.586 -9.510 1.00 31.00 195 ALA A N 1
ATOM 1378 C CA . ALA A 1 195 ? 5.357 -20.298 -8.690 1.00 31.00 195 ALA A CA 1
ATOM 1379 C C . ALA A 1 195 ? 6.378 -19.533 -9.547 1.00 31.00 195 ALA A C 1
ATOM 1381 O O . ALA A 1 195 ? 7.246 -20.117 -10.191 1.00 31.00 195 ALA A O 1
ATOM 1382 N N . ALA A 1 196 ? 6.260 -18.208 -9.574 1.00 33.91 196 ALA A N 1
ATOM 1383 C CA . ALA A 1 196 ? 7.359 -17.347 -9.965 1.00 33.91 196 ALA A CA 1
ATOM 1384 C C . ALA A 1 196 ? 8.278 -17.204 -8.746 1.00 33.91 196 ALA A C 1
ATOM 1386 O O . ALA A 1 196 ? 8.099 -16.329 -7.903 1.00 33.91 196 ALA A O 1
ATOM 1387 N N . THR A 1 197 ? 9.257 -18.102 -8.635 1.00 36.38 197 THR A N 1
ATOM 1388 C CA . THR A 1 197 ? 10.441 -17.923 -7.788 1.00 36.38 197 THR A CA 1
ATOM 1389 C C . THR A 1 197 ? 11.223 -16.704 -8.280 1.00 36.38 197 THR A C 1
ATOM 1391 O O . THR A 1 197 ? 12.133 -16.818 -9.099 1.00 36.38 197 THR A O 1
ATOM 1394 N N . GLY A 1 198 ? 10.816 -15.524 -7.816 1.00 32.19 198 GLY A N 1
ATOM 1395 C CA . GLY A 1 198 ? 11.564 -14.276 -7.895 1.00 32.19 198 GLY A CA 1
ATOM 1396 C C . GLY A 1 198 ? 12.400 -14.107 -6.631 1.00 32.19 198 GLY A C 1
ATOM 1397 O O . GLY A 1 198 ? 11.922 -14.354 -5.529 1.00 32.19 198 GLY A O 1
ATOM 1398 N N . ALA A 1 199 ? 13.669 -13.759 -6.815 1.00 31.62 199 ALA A N 1
ATOM 1399 C CA . ALA A 1 199 ? 14.708 -13.684 -5.800 1.00 31.62 199 ALA A CA 1
ATOM 1400 C C . ALA A 1 199 ? 14.261 -13.029 -4.478 1.00 31.62 199 ALA A C 1
ATOM 1402 O O . ALA A 1 199 ? 13.746 -11.912 -4.466 1.00 31.62 199 ALA A O 1
ATOM 1403 N N . ARG A 1 200 ? 14.536 -13.723 -3.365 1.00 37.06 200 ARG A N 1
ATOM 1404 C CA . ARG A 1 200 ? 14.524 -13.166 -2.008 1.00 37.06 200 ARG A CA 1
ATOM 1405 C C . ARG A 1 200 ? 15.575 -12.056 -1.948 1.00 37.06 200 ARG A C 1
ATOM 1407 O O . ARG A 1 200 ? 16.762 -12.335 -1.827 1.00 37.06 200 ARG A O 1
ATOM 1414 N N . GLY A 1 201 ? 15.145 -10.815 -2.142 1.00 34.91 201 GLY A N 1
ATOM 1415 C CA . GLY A 1 201 ? 15.921 -9.644 -1.766 1.00 34.91 201 GLY A CA 1
ATOM 1416 C C . GLY A 1 201 ? 15.638 -9.371 -0.300 1.00 34.91 201 GLY A C 1
ATOM 1417 O O . GLY A 1 201 ? 14.515 -9.005 0.034 1.00 34.91 201 GLY A O 1
ATOM 1418 N N . ASP A 1 202 ? 16.627 -9.599 0.557 1.00 37.06 202 ASP A N 1
ATOM 1419 C CA . ASP A 1 202 ? 16.556 -9.325 1.990 1.00 37.06 202 ASP A CA 1
ATOM 1420 C C . ASP A 1 202 ? 16.350 -7.818 2.218 1.00 37.06 202 ASP A C 1
ATOM 1422 O O . ASP A 1 202 ? 17.292 -7.028 2.295 1.00 37.06 202 ASP A O 1
ATOM 1426 N N . ALA A 1 203 ? 15.090 -7.392 2.259 1.00 46.28 203 ALA A N 1
ATOM 1427 C CA . ALA A 1 203 ? 14.707 -6.038 2.610 1.00 46.28 203 ALA A CA 1
ATOM 1428 C C . ALA A 1 203 ? 14.471 -5.971 4.119 1.00 46.28 203 ALA A C 1
ATOM 1430 O O . ALA A 1 203 ? 13.351 -6.090 4.611 1.00 46.28 203 ALA A O 1
ATOM 1431 N N . GLU A 1 204 ? 15.563 -5.821 4.858 1.00 52.09 204 GLU A N 1
ATOM 1432 C CA . GLU A 1 204 ? 15.554 -5.816 6.316 1.00 52.09 204 GLU A CA 1
ATOM 1433 C C . GLU A 1 204 ? 14.819 -4.572 6.841 1.00 52.09 204 GLU A C 1
ATOM 1435 O O . GLU A 1 204 ? 15.342 -3.453 6.850 1.00 52.09 204 GLU A O 1
ATOM 1440 N N . CYS A 1 205 ? 13.563 -4.758 7.248 1.00 56.78 205 CYS A N 1
ATOM 1441 C CA . CYS A 1 205 ? 12.820 -3.726 7.946 1.00 56.78 205 CYS A CA 1
ATOM 1442 C C . CYS A 1 205 ? 13.370 -3.605 9.367 1.00 56.78 205 CYS A C 1
ATOM 1444 O O . CYS A 1 205 ? 13.523 -4.605 10.068 1.00 56.78 205 CYS A O 1
ATOM 1446 N N . LYS A 1 206 ? 13.689 -2.384 9.810 1.00 54.78 206 LYS A N 1
ATOM 1447 C CA . LYS A 1 206 ? 14.188 -2.181 11.173 1.00 54.78 206 LYS A CA 1
ATOM 1448 C C . LYS A 1 206 ? 13.040 -2.442 12.142 1.00 54.78 206 LYS A C 1
ATOM 1450 O O . LYS A 1 206 ? 12.129 -1.617 12.252 1.00 54.78 206 LYS A O 1
ATOM 1455 N N . ASP A 1 207 ? 13.091 -3.585 12.818 1.00 48.91 207 ASP A N 1
ATOM 1456 C CA . ASP A 1 207 ? 12.124 -3.937 13.850 1.00 48.91 207 ASP A CA 1
ATOM 1457 C C . ASP A 1 207 ? 12.250 -2.938 15.004 1.00 48.91 207 ASP A C 1
ATOM 1459 O O . ASP A 1 207 ? 13.293 -2.814 15.656 1.00 48.91 207 ASP A O 1
ATOM 1463 N N . ARG A 1 208 ? 11.189 -2.164 15.222 1.00 53.53 208 ARG A N 1
ATOM 1464 C CA . ARG A 1 208 ? 11.004 -1.423 16.460 1.00 53.53 2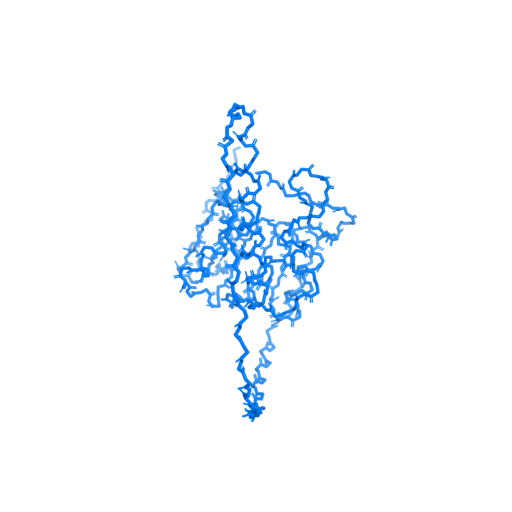08 ARG A CA 1
ATOM 1465 C C . ARG A 1 208 ? 9.703 -1.927 17.048 1.00 53.53 208 ARG A C 1
ATOM 1467 O O . ARG A 1 208 ? 8.641 -1.721 16.475 1.00 53.53 208 ARG A O 1
ATOM 1474 N N . SER A 1 209 ? 9.766 -2.478 18.252 1.00 47.25 209 SER A N 1
ATOM 1475 C CA . SER A 1 209 ? 8.610 -2.883 19.062 1.00 47.25 209 SER A CA 1
ATOM 1476 C C . SER A 1 209 ? 7.661 -1.726 19.455 1.00 47.25 209 SER A C 1
ATOM 1478 O O . SER A 1 209 ? 6.845 -1.874 20.361 1.00 47.25 209 SER A O 1
ATOM 1480 N N . ALA A 1 210 ? 7.746 -0.569 18.787 1.00 46.31 210 ALA A N 1
ATOM 1481 C CA . ALA A 1 210 ? 6.987 0.643 19.047 1.00 46.31 210 ALA A CA 1
ATOM 1482 C C . ALA A 1 210 ? 5.953 0.892 17.935 1.00 46.31 210 ALA A C 1
ATOM 1484 O O . ALA A 1 210 ? 6.274 0.962 16.752 1.00 46.31 210 ALA A O 1
ATOM 1485 N N . THR A 1 211 ? 4.695 1.049 18.339 1.00 47.50 211 THR A N 1
ATOM 1486 C CA . THR A 1 211 ? 3.550 1.470 17.518 1.00 47.50 211 THR A CA 1
ATOM 1487 C C . THR A 1 211 ? 3.831 2.757 16.734 1.00 47.50 211 THR A C 1
ATOM 1489 O O . THR A 1 211 ? 4.301 3.729 17.324 1.00 47.50 211 THR A O 1
ATOM 1492 N N . ALA A 1 212 ? 3.472 2.807 15.447 1.00 49.19 212 ALA A N 1
ATOM 1493 C CA . ALA A 1 212 ? 3.496 4.035 14.649 1.00 49.19 212 ALA A CA 1
ATOM 1494 C C . ALA A 1 212 ? 2.073 4.567 14.432 1.00 49.19 212 ALA A C 1
ATOM 1496 O O . ALA A 1 212 ? 1.148 3.825 14.086 1.00 49.19 212 ALA A O 1
ATOM 1497 N N . ALA A 1 213 ? 1.899 5.866 14.658 1.00 42.91 213 ALA A N 1
ATOM 1498 C CA . ALA A 1 213 ? 0.654 6.573 14.395 1.00 42.91 213 ALA A CA 1
ATOM 1499 C C . ALA A 1 213 ? 0.558 6.968 12.914 1.00 42.91 213 ALA A C 1
ATOM 1501 O O . ALA A 1 213 ? 1.574 7.222 12.266 1.00 42.91 213 ALA A O 1
ATOM 1502 N N . GLN A 1 214 ? -0.667 7.060 12.387 1.00 41.75 214 GLN A N 1
ATOM 1503 C CA . GLN A 1 214 ? -0.894 7.708 11.098 1.00 41.75 214 GLN A CA 1
ATOM 1504 C C . GLN A 1 214 ? -0.556 9.197 11.194 1.00 41.75 214 GLN A C 1
ATOM 1506 O O . GLN A 1 214 ? -1.318 9.946 11.805 1.00 41.75 214 GLN A O 1
ATOM 1511 N N . GLU A 1 215 ? 0.560 9.626 10.600 1.00 39.84 215 GLU A N 1
ATOM 1512 C CA . GLU A 1 215 ? 0.863 11.055 10.488 1.00 39.84 215 GLU A CA 1
ATOM 1513 C C . GLU A 1 215 ? -0.241 11.758 9.671 1.00 39.84 215 GLU A C 1
ATOM 1515 O O . GLU A 1 215 ? -0.815 11.192 8.729 1.00 39.84 215 GLU A O 1
ATOM 1520 N N . GLY A 1 216 ? -0.622 12.943 10.158 1.00 34.78 216 GLY A N 1
ATOM 1521 C CA . GLY A 1 216 ? -1.779 13.742 9.736 1.00 34.78 216 GLY A CA 1
ATOM 1522 C C . GLY A 1 216 ? -1.742 14.176 8.283 1.00 34.78 216 GLY A C 1
ATOM 1523 O O . GLY A 1 216 ? -0.651 14.561 7.823 1.00 34.78 216 GLY A O 1
#

Sequence (216 aa):
MANTVKEDLSAPGMTDVRRARLLLERDGHTCVLCRGDKVYADDRAGIAPMMGFIGAGVDLRGFSAADRIVGRAAALLFVLAGVREVYSAVMSKGGAEVLEAHGIAHSCTTLTERIINRTGTGICPMEQAVTGIDDPHAAYKAIAATLERLRAQAAGQGGAIGGAAGMDGAADGTAGKSSGNAHSQAVDDSGMSNAATGARGDAECKDRSATAAQEG

Foldseek 3Di:
DPPPPPPDLLDPPDDQQNSQQCCCVPVVFAKWKGDNPDIDTHRDFDCVSLLVCVVVVPQRAAIEMEGAEFELLNLLSCLVSNHQEYEYQEYEPNSVVLCVVSNRHYAYQEYENAEAEQVNPGGHLLNVQCVVPNHSVSSSVSNVVSVVVVVVVVVVVPDDDDDDDDDDDDDDDDDDDDDDDDDDDDDDDDDDDDPPPDDPDPRDHPYDHDHDYRDD